Protein AF-A0A7M2CAZ7-F1 (afdb_monomer)

Nearest PDB structures (foldseek):
  4noi-assembly1_A  TM=3.878E-01  e=4.269E+00  Campylobacter jejuni subsp. jejuni NCTC 11168 = ATCC 700819
  8wa0-assembly1_a  TM=3.175E-01  e=3.792E+00  Nicotiana tabacum
  8w9z-assembly1_a  TM=3.974E-01  e=4.805E+00  Nicotiana tabacum
  4mt4-assembly1_C  TM=1.794E-01  e=2.993E+00  Campylobacter jejuni

Radius of gyration: 19.38 Å; Cα contacts (8 Å, |Δi|>4): 271; chains: 1; bounding box: 59×34×53 Å

Structure (mmCIF, N/CA/C/O backbone):
data_AF-A0A7M2CAZ7-F1
#
_entry.id   AF-A0A7M2CAZ7-F1
#
loop_
_atom_site.group_PDB
_atom_site.id
_atom_site.type_symbol
_atom_site.label_atom_id
_atom_site.label_alt_id
_atom_site.label_comp_id
_atom_site.label_asym_id
_atom_site.label_entity_id
_atom_site.label_seq_id
_atom_site.pdbx_PDB_ins_code
_atom_site.Cartn_x
_atom_site.Cartn_y
_atom_site.Cartn_z
_atom_site.occupancy
_atom_site.B_iso_or_equiv
_atom_site.auth_seq_id
_atom_site.auth_comp_id
_atom_site.auth_asym_id
_atom_site.auth_atom_id
_atom_site.pdbx_PDB_model_num
ATOM 1 N N . MET A 1 1 ? -20.298 -0.077 9.236 1.00 43.22 1 MET A N 1
ATOM 2 C CA . MET A 1 1 ? -20.835 1.267 9.589 1.00 43.22 1 MET A CA 1
ATOM 3 C C . MET A 1 1 ? -20.744 1.577 11.089 1.00 43.22 1 MET A C 1
ATOM 5 O O . MET A 1 1 ? -20.513 2.725 11.421 1.00 43.22 1 MET A O 1
ATOM 9 N N . ARG A 1 2 ? -20.859 0.586 11.993 1.00 43.72 2 ARG A N 1
ATOM 10 C CA . ARG A 1 2 ? -20.649 0.749 13.456 1.00 43.72 2 ARG A CA 1
ATOM 11 C C . ARG A 1 2 ? -19.173 0.847 13.881 1.00 43.72 2 ARG A C 1
ATOM 13 O O . ARG A 1 2 ? -18.852 1.328 14.951 1.00 43.72 2 ARG A O 1
ATOM 20 N N . THR A 1 3 ? -18.267 0.460 12.996 1.00 48.19 3 THR A N 1
ATOM 21 C CA . THR A 1 3 ? -16.806 0.367 13.160 1.00 48.19 3 THR A CA 1
ATOM 22 C C . THR A 1 3 ? -16.043 1.701 13.142 1.00 48.19 3 THR A C 1
ATOM 24 O O . THR A 1 3 ? -14.817 1.686 13.067 1.00 48.19 3 THR A O 1
ATOM 27 N N . LEU A 1 4 ? -16.742 2.841 13.164 1.00 51.84 4 LEU A N 1
ATOM 28 C CA . LEU A 1 4 ? -16.178 4.181 13.402 1.00 51.84 4 LEU A CA 1
ATOM 29 C C . LEU A 1 4 ? -16.875 4.917 14.555 1.00 51.84 4 LEU A C 1
ATOM 31 O O . LEU A 1 4 ? -16.488 6.036 14.890 1.00 51.84 4 LEU A O 1
ATOM 35 N N . ASP A 1 5 ? -17.892 4.305 15.168 1.00 58.72 5 ASP A N 1
ATOM 36 C CA . ASP A 1 5 ? -18.492 4.832 16.387 1.00 58.72 5 ASP A CA 1
ATOM 37 C C . ASP A 1 5 ? -17.483 4.655 17.525 1.00 58.72 5 ASP A C 1
ATOM 39 O O . ASP A 1 5 ? -17.108 3.541 17.893 1.00 58.72 5 ASP A O 1
ATOM 43 N N . ARG A 1 6 ? -17.019 5.782 18.065 1.00 59.62 6 ARG A N 1
ATOM 44 C CA . ARG A 1 6 ? -15.981 5.827 19.098 1.00 59.62 6 ARG A CA 1
ATOM 45 C C . ARG A 1 6 ? -16.384 5.080 20.368 1.00 59.62 6 ARG A C 1
ATOM 47 O O . ARG A 1 6 ? -15.530 4.431 20.963 1.00 59.62 6 ARG A O 1
ATOM 54 N N . LYS A 1 7 ? -17.657 5.151 20.782 1.00 63.56 7 LYS A N 1
ATOM 55 C CA . LYS A 1 7 ? -18.146 4.445 21.981 1.00 63.56 7 LYS A CA 1
ATOM 56 C C . LYS A 1 7 ? -18.137 2.941 21.733 1.00 63.56 7 LYS A C 1
ATOM 58 O O . LYS A 1 7 ? -17.628 2.184 22.551 1.00 63.56 7 LYS A O 1
ATOM 63 N N . TYR A 1 8 ? -18.614 2.528 20.564 1.00 66.50 8 TYR A N 1
ATOM 64 C CA . TYR A 1 8 ? -18.609 1.125 20.167 1.00 66.50 8 TYR A CA 1
ATOM 65 C C . TYR A 1 8 ? -17.184 0.557 20.041 1.00 66.50 8 TYR A C 1
ATOM 67 O O . TYR A 1 8 ? -16.926 -0.538 20.533 1.00 66.50 8 TYR A O 1
ATOM 75 N N . LEU A 1 9 ? -16.247 1.300 19.439 1.00 64.06 9 LEU A N 1
ATOM 76 C CA . LEU A 1 9 ? -14.848 0.879 19.283 1.00 64.06 9 LEU A CA 1
ATOM 77 C C . LEU A 1 9 ? -14.084 0.808 20.609 1.00 64.06 9 LEU A C 1
ATOM 79 O O . LEU A 1 9 ? -13.219 -0.051 20.757 1.00 64.06 9 LEU A O 1
ATOM 83 N N . ALA A 1 10 ? -14.406 1.673 21.575 1.00 64.31 10 ALA A N 1
ATOM 84 C CA . ALA A 1 10 ? -13.829 1.598 22.915 1.00 64.31 10 ALA A CA 1
ATOM 85 C C . ALA A 1 10 ? -14.221 0.298 23.642 1.00 64.31 10 ALA A C 1
ATOM 87 O O . ALA A 1 10 ? -13.437 -0.227 24.428 1.00 64.31 10 ALA A O 1
ATOM 88 N N . GLU A 1 11 ? -15.417 -0.229 23.365 1.00 68.00 11 GLU A N 1
ATOM 89 C CA . GLU A 1 11 ? -15.924 -1.478 23.946 1.00 68.00 11 GLU A CA 1
ATOM 90 C C . GLU A 1 11 ? -15.590 -2.717 23.093 1.00 68.00 11 GLU A C 1
ATOM 92 O O . GLU A 1 11 ? -15.512 -3.824 23.624 1.00 68.00 11 GLU A O 1
ATOM 97 N N . ASN A 1 12 ? -15.364 -2.543 21.785 1.00 70.88 12 ASN A N 1
ATOM 98 C CA . ASN A 1 12 ? -15.131 -3.616 20.811 1.00 70.88 12 ASN A CA 1
ATOM 99 C C . ASN A 1 12 ? -13.915 -3.299 19.916 1.00 70.88 12 ASN A C 1
ATOM 101 O O . ASN A 1 12 ? -14.067 -3.109 18.705 1.00 70.88 12 ASN A O 1
ATOM 105 N N . PRO A 1 13 ? -12.689 -3.257 20.474 1.00 64.19 13 PRO A N 1
ATOM 106 C CA . PRO A 1 13 ? -11.492 -2.839 19.737 1.00 64.19 13 PRO A CA 1
ATOM 107 C C . PRO A 1 13 ? -11.112 -3.782 18.584 1.00 64.19 13 PRO A C 1
ATOM 109 O O . PRO A 1 13 ? -10.387 -3.377 17.682 1.00 64.19 13 PRO A O 1
ATOM 112 N N . ALA A 1 14 ? -11.605 -5.025 18.585 1.00 66.88 14 ALA A N 1
ATOM 113 C CA . ALA A 1 14 ? -11.409 -5.992 17.500 1.00 66.88 14 ALA A CA 1
ATOM 114 C C . ALA A 1 14 ? -12.439 -5.870 16.355 1.00 66.88 14 ALA A C 1
ATOM 116 O O . ALA A 1 14 ? -12.285 -6.534 15.333 1.00 66.88 14 ALA A O 1
ATOM 117 N N . GLY A 1 15 ? -13.481 -5.043 16.518 1.00 69.88 15 GLY A N 1
ATOM 118 C CA . GLY A 1 15 ? -14.608 -4.956 15.584 1.00 69.88 15 GLY A CA 1
ATOM 119 C C . GLY A 1 15 ? -15.463 -6.234 15.505 1.00 69.88 15 GLY A C 1
ATOM 120 O O . GLY A 1 15 ? -15.108 -7.284 16.036 1.00 69.88 15 GLY A O 1
ATOM 121 N N . ASP A 1 16 ? -16.613 -6.139 14.829 1.00 70.50 16 ASP A N 1
ATOM 122 C CA . ASP A 1 16 ? -17.467 -7.302 14.515 1.00 70.50 16 ASP A CA 1
ATOM 123 C C . ASP A 1 16 ? -17.007 -8.024 13.232 1.00 70.50 16 ASP A C 1
ATOM 125 O O . ASP A 1 16 ? -17.199 -9.230 13.072 1.00 70.50 16 ASP A O 1
ATOM 129 N N . GLU A 1 17 ? -16.433 -7.273 12.289 1.00 75.25 17 GLU A N 1
ATOM 130 C CA . GLU A 1 17 ? -16.000 -7.738 10.972 1.00 75.25 17 GLU A CA 1
ATOM 131 C C . GLU A 1 17 ? -14.764 -6.959 10.517 1.00 75.25 17 GLU A C 1
ATOM 133 O O . GLU A 1 17 ? -14.609 -5.779 10.842 1.00 75.25 17 GLU A O 1
ATOM 138 N N . LYS A 1 18 ? -13.901 -7.609 9.727 1.00 83.25 18 LYS A N 1
ATOM 139 C CA . LYS A 1 18 ? -12.714 -6.958 9.167 1.00 83.25 18 LYS A CA 1
ATOM 140 C C . LYS A 1 18 ? -13.129 -5.772 8.293 1.00 83.25 18 LYS A C 1
ATOM 142 O O . LYS A 1 18 ? -13.919 -5.912 7.358 1.00 83.25 18 LYS A O 1
ATOM 147 N N . ALA A 1 19 ? -12.551 -4.612 8.567 1.00 84.31 19 ALA A N 1
ATOM 148 C CA . ALA A 1 19 ? -12.654 -3.436 7.725 1.00 84.31 19 ALA A CA 1
ATOM 149 C C . ALA A 1 19 ? -11.736 -3.577 6.508 1.00 84.31 19 ALA A C 1
ATOM 151 O O . ALA A 1 19 ? -10.579 -3.975 6.639 1.00 84.31 19 ALA A O 1
ATOM 152 N N . VAL A 1 20 ? -12.246 -3.211 5.332 1.00 88.12 20 VAL A N 1
ATOM 153 C CA . VAL A 1 20 ? -11.491 -3.233 4.075 1.00 88.12 20 VAL A CA 1
ATOM 154 C C . VAL A 1 20 ? -11.622 -1.875 3.399 1.00 88.12 20 VAL A C 1
ATOM 156 O O . VAL A 1 20 ? -12.731 -1.426 3.114 1.00 88.12 20 VAL A O 1
ATOM 159 N N . ILE A 1 21 ? -10.490 -1.240 3.098 1.00 88.19 21 ILE A N 1
ATOM 160 C CA . ILE A 1 21 ? -10.427 -0.046 2.250 1.00 88.19 21 ILE A CA 1
ATOM 161 C C . ILE A 1 21 ? -9.640 -0.401 0.992 1.00 88.19 21 ILE A C 1
ATOM 163 O O . ILE A 1 21 ? -8.541 -0.944 1.065 1.00 88.19 21 ILE A O 1
ATOM 167 N N . SER A 1 22 ? -10.213 -0.111 -0.176 1.00 89.88 22 SER A N 1
ATOM 168 C CA . SER A 1 22 ? -9.562 -0.311 -1.473 1.00 89.88 22 SER A CA 1
ATOM 169 C C . SER A 1 22 ? -9.444 1.017 -2.206 1.00 89.88 22 SER A C 1
ATOM 171 O O . SER A 1 22 ? -10.443 1.667 -2.512 1.00 89.88 22 SER A O 1
ATOM 173 N N . LEU A 1 23 ? -8.209 1.407 -2.494 1.00 89.44 23 LEU A N 1
ATOM 174 C CA . LEU A 1 23 ? -7.846 2.604 -3.235 1.00 89.44 23 LEU A CA 1
ATOM 175 C C . LEU A 1 23 ? -7.266 2.181 -4.584 1.00 89.44 23 LEU A C 1
ATOM 177 O O . LEU A 1 23 ? -6.609 1.148 -4.707 1.00 89.44 23 LEU A O 1
ATOM 181 N N . SER A 1 24 ? -7.522 2.964 -5.626 1.00 92.00 24 SER A N 1
ATOM 182 C CA . SER A 1 24 ? -6.878 2.732 -6.916 1.00 92.00 24 SER A CA 1
ATOM 183 C C . SER A 1 24 ? -6.695 4.024 -7.684 1.00 92.00 24 SER A C 1
ATOM 185 O O . SER A 1 24 ? -7.573 4.892 -7.669 1.00 92.00 24 SER A O 1
ATOM 187 N N . ILE A 1 25 ? -5.601 4.113 -8.433 1.00 91.06 25 ILE A N 1
ATOM 188 C CA . ILE A 1 25 ? -5.328 5.225 -9.343 1.00 91.06 25 ILE A CA 1
ATOM 189 C C . ILE A 1 25 ? -4.859 4.704 -10.705 1.00 91.06 25 ILE A C 1
ATOM 191 O O . ILE A 1 25 ? -4.256 3.633 -10.773 1.00 91.06 25 ILE A O 1
ATOM 195 N N . PRO A 1 26 ? -5.131 5.421 -11.807 1.00 90.38 26 PRO A N 1
ATOM 196 C CA . PRO A 1 26 ? -4.575 5.074 -13.111 1.00 90.38 26 PRO A CA 1
ATOM 197 C C . PRO A 1 26 ? -3.042 5.106 -13.096 1.00 90.38 26 PRO A C 1
ATOM 199 O O . PRO A 1 26 ? -2.446 5.993 -12.482 1.00 90.38 26 PRO A O 1
ATOM 202 N N . VAL A 1 27 ? -2.410 4.180 -13.819 1.00 87.50 27 VAL A N 1
ATOM 203 C CA . VAL A 1 27 ? -0.983 4.272 -14.151 1.00 87.50 27 VAL A CA 1
ATOM 204 C C . VAL A 1 27 ? -0.763 5.531 -14.990 1.00 87.50 27 VAL A C 1
ATOM 206 O O . VAL A 1 27 ? -1.550 5.833 -15.891 1.00 87.50 27 VAL A O 1
ATOM 209 N N . THR A 1 28 ?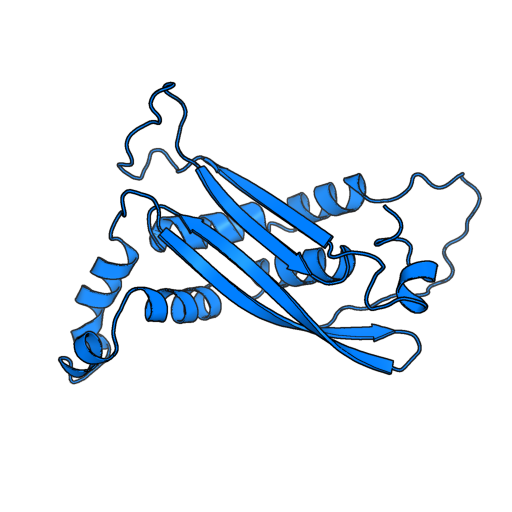 0.286 6.286 -14.668 1.00 80.56 28 THR A N 1
ATOM 210 C CA . THR A 1 28 ? 0.595 7.547 -15.348 1.00 80.56 28 THR A CA 1
ATOM 211 C C . THR A 1 28 ? 1.054 7.306 -16.786 1.00 80.56 28 THR A C 1
ATOM 213 O O . THR A 1 28 ? 1.686 6.298 -17.094 1.00 80.56 28 THR A O 1
ATOM 216 N N . ASP A 1 29 ? 0.799 8.276 -17.668 1.00 76.38 29 ASP A N 1
ATOM 217 C CA . ASP A 1 29 ? 1.193 8.204 -19.085 1.00 76.38 29 ASP A CA 1
ATOM 218 C C . ASP A 1 29 ? 2.719 8.182 -19.300 1.00 76.38 29 ASP A C 1
ATOM 220 O O . ASP A 1 29 ? 3.187 7.918 -20.404 1.00 76.38 29 ASP A O 1
ATOM 224 N N . ALA A 1 30 ? 3.500 8.471 -18.256 1.00 73.12 30 ALA A N 1
ATOM 225 C CA . ALA A 1 30 ? 4.960 8.460 -18.293 1.00 73.12 30 ALA A CA 1
ATOM 226 C C . ALA A 1 30 ? 5.560 7.042 -18.302 1.00 73.12 30 ALA A C 1
ATOM 228 O O . ALA A 1 30 ? 6.763 6.895 -18.511 1.00 73.12 30 ALA A O 1
ATOM 229 N N . VAL A 1 31 ? 4.748 6.010 -18.052 1.00 79.81 31 VAL A N 1
ATOM 230 C CA . VAL A 1 31 ? 5.183 4.614 -17.987 1.00 79.81 31 VAL A CA 1
ATOM 231 C C . VAL A 1 31 ? 4.568 3.860 -19.158 1.00 79.81 31 VAL A C 1
ATOM 233 O O . VAL A 1 31 ? 3.357 3.915 -19.372 1.00 79.81 31 VAL A O 1
ATOM 236 N N . ASP A 1 32 ? 5.402 3.136 -19.902 1.00 83.12 32 ASP A N 1
ATOM 237 C CA . ASP A 1 32 ? 4.982 2.376 -21.081 1.00 83.12 32 ASP A CA 1
ATOM 238 C C . ASP A 1 32 ? 4.278 1.071 -20.677 1.00 83.12 32 ASP A C 1
ATOM 240 O O . ASP A 1 32 ? 4.830 -0.027 -20.752 1.00 83.12 32 ASP A O 1
ATOM 244 N N . VAL A 1 33 ? 3.055 1.208 -20.160 1.00 84.12 33 VAL A N 1
ATOM 245 C CA . VAL A 1 33 ? 2.171 0.083 -19.854 1.00 84.12 33 VAL A CA 1
ATOM 246 C C . VAL A 1 33 ? 1.034 0.033 -20.878 1.00 84.12 33 VAL A C 1
ATOM 248 O O . VAL A 1 33 ? 0.317 1.030 -21.032 1.00 84.12 33 VAL A O 1
ATOM 251 N N . PRO A 1 34 ? 0.820 -1.115 -21.555 1.00 83.19 34 PRO A N 1
ATOM 252 C CA . PRO A 1 34 ? -0.270 -1.272 -22.511 1.00 83.19 34 PRO A CA 1
ATOM 253 C C . PRO A 1 34 ? -1.634 -0.955 -21.895 1.00 83.19 34 PRO A C 1
ATOM 255 O O . PRO A 1 34 ? -1.897 -1.287 -20.741 1.00 83.19 34 PRO A O 1
ATOM 258 N N . ALA A 1 35 ? -2.517 -0.339 -22.681 1.00 85.06 35 ALA A N 1
ATOM 259 C CA . ALA A 1 35 ? -3.903 -0.134 -22.276 1.00 85.06 35 ALA A CA 1
ATOM 260 C C . ALA A 1 35 ? -4.633 -1.475 -22.078 1.00 85.06 35 ALA A C 1
ATOM 262 O O . ALA A 1 35 ? -4.280 -2.490 -22.685 1.00 85.06 35 ALA A O 1
ATOM 263 N N . ASN A 1 36 ? -5.685 -1.459 -21.261 1.00 82.19 36 ASN A N 1
ATOM 264 C CA . ASN A 1 36 ? -6.593 -2.593 -21.139 1.00 82.19 36 ASN A CA 1
ATOM 265 C C . ASN A 1 36 ? -7.297 -2.875 -22.485 1.00 82.19 36 ASN A C 1
ATOM 267 O O . ASN A 1 36 ? -7.398 -1.976 -23.327 1.00 82.19 36 ASN A O 1
ATOM 271 N N . PRO A 1 37 ? -7.849 -4.089 -22.695 1.00 84.44 37 PRO A N 1
ATOM 272 C CA . PRO A 1 37 ? -8.565 -4.432 -23.930 1.00 84.44 37 PRO A CA 1
ATOM 273 C C . PRO A 1 37 ? -9.749 -3.510 -24.261 1.00 84.44 37 PRO A C 1
ATOM 275 O O . PRO A 1 37 ? -10.125 -3.382 -25.423 1.00 84.44 37 PRO A O 1
ATOM 278 N N . ASP A 1 38 ? -10.330 -2.865 -23.249 1.00 85.50 38 ASP A N 1
ATOM 279 C CA . ASP A 1 38 ? -11.425 -1.897 -23.367 1.00 85.50 38 ASP A CA 1
ATOM 280 C C . ASP A 1 38 ? -10.951 -0.449 -23.621 1.00 85.50 38 ASP A C 1
ATOM 282 O O . ASP A 1 38 ? -11.766 0.471 -23.684 1.00 85.50 38 ASP A O 1
ATOM 286 N N . GLY A 1 39 ? -9.640 -0.230 -23.770 1.00 83.81 39 GLY A N 1
ATOM 287 C CA . GLY A 1 39 ? -9.026 1.080 -23.993 1.00 83.81 39 GLY A CA 1
ATOM 288 C C . GLY A 1 39 ? -8.812 1.909 -22.724 1.00 83.81 39 GLY A C 1
ATOM 289 O O . GLY A 1 39 ? -8.277 3.015 -22.809 1.00 83.81 39 GLY A O 1
ATOM 290 N N . THR A 1 40 ? -9.193 1.405 -21.547 1.00 85.06 40 THR A N 1
ATOM 291 C CA . THR A 1 40 ? -8.946 2.099 -20.279 1.00 85.06 40 THR A CA 1
ATOM 292 C C . THR A 1 40 ? -7.483 1.986 -19.851 1.00 85.06 40 THR A C 1
ATOM 294 O O . THR A 1 40 ? -6.761 1.050 -20.212 1.00 85.06 40 THR A O 1
ATOM 297 N N . ARG A 1 41 ? -7.018 2.961 -19.062 1.00 86.44 41 ARG A N 1
ATOM 298 C CA . ARG A 1 41 ? -5.687 2.892 -18.451 1.00 86.44 41 ARG A CA 1
ATOM 299 C C . ARG A 1 41 ? -5.672 1.812 -17.361 1.00 86.44 41 ARG A C 1
ATOM 301 O O . ARG A 1 41 ? -6.579 1.807 -16.520 1.00 86.44 41 ARG A O 1
ATOM 308 N N . PRO A 1 42 ? -4.636 0.957 -17.316 1.00 88.88 42 PRO A N 1
ATOM 309 C CA . PRO A 1 42 ? -4.406 0.080 -16.181 1.00 88.88 42 PRO A CA 1
ATOM 310 C C . PRO A 1 42 ? -4.310 0.880 -14.885 1.00 88.88 42 PRO A C 1
ATOM 312 O O . PRO A 1 42 ? -3.961 2.064 -14.895 1.00 88.88 42 PRO A O 1
ATOM 315 N N . ARG A 1 43 ? -4.612 0.239 -13.759 1.00 91.88 43 ARG A N 1
ATOM 316 C CA . ARG A 1 43 ? -4.653 0.898 -12.453 1.00 91.88 43 ARG A CA 1
ATOM 317 C C . ARG A 1 43 ? -3.670 0.243 -11.499 1.00 91.88 43 ARG A C 1
ATOM 319 O O . ARG A 1 43 ? -3.545 -0.977 -11.493 1.00 91.88 43 ARG A O 1
ATOM 326 N N . VAL A 1 44 ? -3.023 1.063 -10.681 1.00 91.56 44 VAL A N 1
ATOM 327 C CA . VAL A 1 44 ? -2.422 0.601 -9.431 1.00 91.56 44 VAL A CA 1
ATOM 328 C C . VAL A 1 44 ? -3.545 0.476 -8.413 1.00 91.56 44 VAL A C 1
ATOM 330 O O . VAL A 1 44 ? -4.410 1.356 -8.342 1.00 91.56 44 VAL A O 1
ATOM 333 N N . ALA A 1 45 ? -3.542 -0.603 -7.643 1.00 93.31 45 ALA A N 1
ATOM 334 C CA . ALA A 1 45 ? -4.502 -0.829 -6.574 1.00 93.31 45 ALA A CA 1
ATOM 335 C C . ALA A 1 45 ? -3.768 -1.043 -5.251 1.00 93.31 45 ALA A C 1
ATOM 337 O O . ALA A 1 45 ? -2.750 -1.728 -5.221 1.00 93.31 45 ALA A O 1
ATOM 338 N N . LEU A 1 46 ? -4.306 -0.469 -4.179 1.00 92.62 46 LEU A N 1
ATOM 339 C CA . LEU A 1 46 ? -3.902 -0.713 -2.802 1.00 92.62 46 LEU A CA 1
ATOM 340 C C . LEU A 1 46 ? -5.142 -1.127 -2.018 1.00 92.62 46 LEU A C 1
ATOM 342 O O . LEU A 1 46 ? -6.152 -0.422 -2.018 1.00 92.62 46 LEU A O 1
ATOM 346 N N . LYS A 1 47 ? -5.060 -2.253 -1.329 1.00 93.88 47 LYS A N 1
ATOM 347 C CA . LYS A 1 47 ? -6.087 -2.731 -0.415 1.00 93.88 47 LYS A CA 1
ATOM 348 C C . LYS A 1 47 ? -5.482 -2.845 0.974 1.00 93.88 47 LYS A C 1
ATOM 350 O O . LYS A 1 47 ? -4.394 -3.385 1.124 1.00 93.88 47 LYS A O 1
ATOM 355 N N . ALA A 1 48 ? -6.198 -2.340 1.968 1.00 92.06 48 ALA A N 1
ATOM 356 C CA . ALA A 1 48 ? -5.829 -2.409 3.371 1.00 92.06 48 ALA A CA 1
ATOM 357 C C . ALA A 1 48 ? -6.951 -3.102 4.149 1.00 92.06 48 ALA A C 1
ATOM 359 O O . ALA A 1 48 ? -8.124 -2.749 3.987 1.00 92.06 48 ALA A O 1
ATOM 360 N N . THR A 1 49 ? -6.591 -4.097 4.955 1.00 92.81 49 THR A N 1
ATOM 361 C CA . THR A 1 49 ? -7.521 -4.934 5.719 1.00 92.81 49 THR A CA 1
ATOM 362 C C . THR A 1 49 ? -7.118 -4.938 7.186 1.00 92.81 49 THR A C 1
ATOM 364 O O . THR A 1 49 ? -5.974 -5.231 7.513 1.00 92.81 49 THR A O 1
ATOM 367 N N . GLY A 1 50 ? -8.049 -4.624 8.081 1.00 89.94 50 GLY A N 1
ATOM 368 C CA . GLY A 1 50 ? -7.786 -4.552 9.518 1.00 89.94 50 GLY A CA 1
ATOM 369 C C . GLY A 1 50 ? -9.037 -4.824 10.340 1.00 89.94 50 GLY A C 1
ATOM 370 O O . GLY A 1 50 ? -10.116 -5.032 9.792 1.00 89.94 50 GLY A O 1
ATOM 371 N N . ASP A 1 51 ? -8.902 -4.831 11.661 1.00 85.94 51 ASP A N 1
ATOM 372 C CA . ASP A 1 51 ? -10.015 -5.109 12.581 1.00 85.94 51 ASP A CA 1
ATOM 373 C C . ASP A 1 51 ? -11.083 -4.007 12.573 1.00 85.94 51 ASP A C 1
ATOM 375 O O . ASP A 1 51 ? -12.274 -4.271 12.709 1.00 85.94 51 ASP A O 1
ATOM 379 N N . THR A 1 52 ? -10.678 -2.753 12.362 1.00 82.62 52 THR A N 1
ATOM 380 C CA . THR A 1 52 ? -11.588 -1.602 12.395 1.00 82.62 52 THR A CA 1
ATOM 381 C C . THR A 1 52 ? -11.239 -0.591 11.309 1.00 82.62 52 THR A C 1
ATOM 383 O O . THR A 1 52 ? -10.103 -0.522 10.841 1.00 82.62 52 THR A O 1
ATOM 386 N N . TYR A 1 53 ? -12.205 0.239 10.904 1.00 79.69 53 TYR A N 1
ATOM 387 C CA . TYR A 1 53 ? -11.941 1.291 9.913 1.00 79.69 53 TYR A CA 1
ATOM 388 C C . TYR A 1 53 ? -10.986 2.353 10.461 1.00 79.69 53 TYR A C 1
ATOM 390 O O . TYR A 1 53 ? -10.195 2.897 9.698 1.00 79.69 53 TYR A O 1
ATOM 398 N N . ALA A 1 54 ? -11.029 2.620 11.769 1.00 79.44 54 ALA A N 1
ATOM 399 C CA . ALA A 1 54 ? -10.085 3.518 12.423 1.00 79.44 54 ALA A CA 1
ATOM 400 C C . ALA A 1 54 ? -8.648 2.993 12.296 1.00 79.44 54 ALA A C 1
ATOM 402 O O . ALA A 1 54 ? -7.759 3.748 11.913 1.00 79.44 54 ALA A O 1
ATOM 403 N N . LEU A 1 55 ? -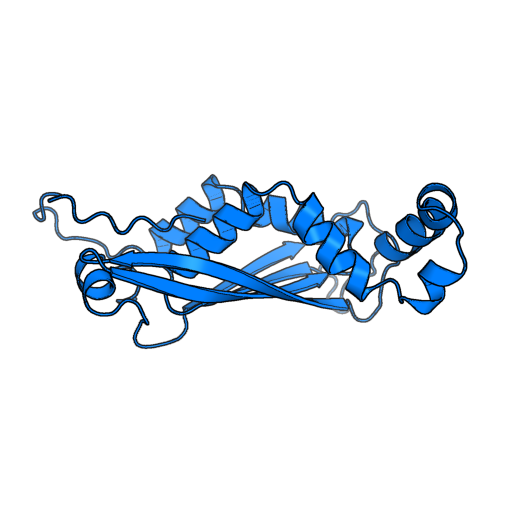8.445 1.690 12.524 1.00 84.44 55 LEU A N 1
ATOM 404 C CA . LEU A 1 55 ? -7.144 1.043 12.368 1.00 84.44 55 LEU A CA 1
ATOM 405 C C . LEU A 1 55 ? -6.647 1.105 10.922 1.00 84.44 55 LEU A C 1
ATOM 407 O O . LEU A 1 55 ? -5.508 1.482 10.674 1.00 84.44 55 LEU A O 1
ATOM 411 N N . VAL A 1 56 ? -7.517 0.774 9.962 1.00 88.19 56 VAL A N 1
ATOM 412 C CA . VAL A 1 56 ? -7.162 0.798 8.537 1.00 88.19 56 VAL A CA 1
ATOM 413 C C . VAL A 1 56 ? -6.824 2.219 8.076 1.00 88.19 56 VAL A C 1
ATOM 415 O O . VAL A 1 56 ? -5.847 2.408 7.359 1.00 88.19 56 VAL A O 1
ATOM 418 N N . LEU A 1 57 ? -7.586 3.233 8.501 1.00 87.12 57 LEU A N 1
ATOM 419 C CA . LEU A 1 57 ? -7.297 4.635 8.183 1.00 87.12 57 LEU A CA 1
ATOM 420 C C . LEU A 1 57 ? -5.991 5.116 8.820 1.00 87.12 57 LEU A C 1
ATOM 422 O O . LEU A 1 57 ? -5.213 5.785 8.147 1.00 87.12 57 LEU A O 1
ATOM 426 N N . ALA A 1 58 ? -5.736 4.755 10.079 1.00 85.25 58 ALA A N 1
ATOM 427 C CA . ALA A 1 58 ? -4.489 5.083 10.761 1.00 85.25 58 ALA A CA 1
ATOM 428 C C . ALA A 1 58 ? -3.283 4.429 10.078 1.00 85.25 58 ALA A C 1
ATOM 430 O O . ALA A 1 58 ? -2.277 5.090 9.863 1.00 85.25 58 ALA A O 1
ATOM 431 N N . ALA A 1 59 ? -3.397 3.168 9.662 1.00 88.94 59 ALA A N 1
ATOM 432 C CA . ALA A 1 59 ? -2.327 2.477 8.953 1.00 88.94 59 ALA A CA 1
ATOM 433 C C . ALA A 1 59 ? -2.103 3.047 7.537 1.00 88.94 59 ALA A C 1
ATOM 435 O O . ALA A 1 59 ? -0.970 3.148 7.079 1.00 88.94 59 ALA A O 1
ATOM 436 N N . LEU A 1 60 ? -3.160 3.482 6.840 1.00 89.50 60 LEU A N 1
ATOM 437 C CA . LEU A 1 60 ? -3.021 4.209 5.571 1.00 89.50 60 LEU A CA 1
ATOM 438 C C . LEU A 1 60 ? -2.355 5.579 5.762 1.00 89.50 60 LEU A C 1
ATOM 440 O O . LEU A 1 60 ? -1.565 5.982 4.913 1.00 89.50 60 LEU A O 1
ATOM 444 N N . GLN A 1 61 ? -2.660 6.284 6.854 1.00 87.75 61 GLN A N 1
ATOM 445 C CA . GLN A 1 61 ? -1.994 7.535 7.220 1.00 87.75 61 GLN A CA 1
ATOM 446 C C . GLN A 1 61 ? -0.523 7.283 7.577 1.00 87.75 61 GLN A C 1
ATOM 448 O O . GLN A 1 61 ? 0.345 8.004 7.100 1.00 87.75 61 GLN A O 1
AT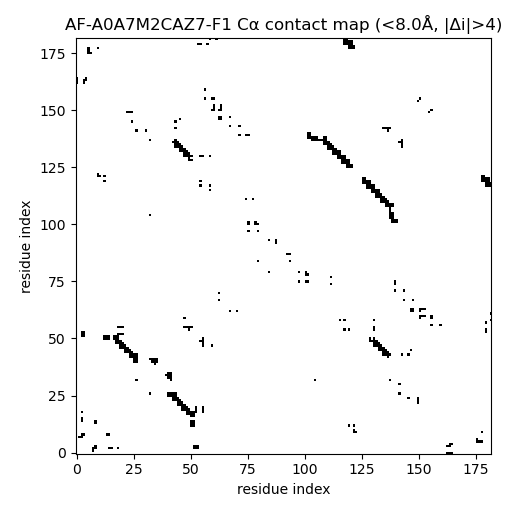OM 453 N N . PHE A 1 62 ? -0.229 6.209 8.310 1.00 85.31 62 PHE A N 1
ATOM 454 C CA . PHE A 1 62 ? 1.135 5.772 8.589 1.00 85.31 62 PHE A CA 1
ATOM 455 C C . PHE A 1 62 ? 1.917 5.513 7.295 1.00 85.31 62 PHE A C 1
ATOM 457 O O . PHE A 1 62 ? 2.987 6.069 7.130 1.00 85.31 62 PHE A O 1
ATOM 464 N N . LEU A 1 63 ? 1.348 4.811 6.305 1.00 86.19 63 LEU A N 1
ATOM 465 C CA . LEU A 1 63 ? 1.985 4.642 4.985 1.00 86.19 63 LEU A CA 1
ATOM 466 C C . LEU A 1 63 ? 2.243 5.959 4.226 1.00 86.19 63 LEU A C 1
ATOM 468 O O . LEU A 1 63 ? 2.970 5.963 3.232 1.00 86.19 63 LEU A O 1
ATOM 472 N N . HIS A 1 64 ? 1.566 7.049 4.590 1.00 84.38 64 HIS A N 1
ATOM 473 C CA . HIS A 1 64 ? 1.851 8.372 4.040 1.00 84.38 64 HIS A CA 1
ATOM 474 C C . HIS A 1 64 ? 3.013 9.057 4.759 1.00 84.38 64 HIS A C 1
ATOM 476 O O . HIS A 1 64 ? 3.843 9.681 4.096 1.00 84.38 64 HIS A O 1
ATOM 482 N N . ASP A 1 65 ? 3.004 8.985 6.090 1.00 79.44 65 ASP A N 1
ATOM 483 C CA . ASP A 1 65 ? 3.917 9.709 6.973 1.00 79.44 65 ASP A CA 1
ATOM 484 C C . ASP A 1 65 ? 5.274 9.013 7.090 1.00 79.44 65 ASP A C 1
ATOM 486 O O . ASP A 1 65 ? 6.307 9.683 7.123 1.00 79.44 65 ASP A O 1
ATOM 490 N N . ASP A 1 66 ? 5.265 7.683 7.118 1.00 67.88 66 ASP A N 1
ATOM 491 C CA . ASP A 1 66 ? 6.460 6.865 7.063 1.00 67.88 66 ASP A CA 1
ATOM 492 C C . ASP A 1 66 ? 6.999 6.951 5.636 1.00 67.88 66 ASP A C 1
ATOM 494 O O . ASP A 1 66 ? 6.368 6.517 4.662 1.00 67.88 66 ASP A O 1
ATOM 498 N N . GLU A 1 67 ? 8.122 7.657 5.496 1.00 59.12 67 GLU A N 1
ATOM 499 C CA . GLU A 1 67 ? 8.750 7.930 4.213 1.00 59.12 67 GLU A CA 1
ATOM 500 C C . GLU A 1 67 ? 8.872 6.600 3.473 1.00 59.12 67 GLU A C 1
ATOM 502 O O . GLU A 1 67 ? 9.449 5.657 4.005 1.00 59.12 67 GLU A O 1
ATOM 507 N N . GLY A 1 68 ? 8.311 6.501 2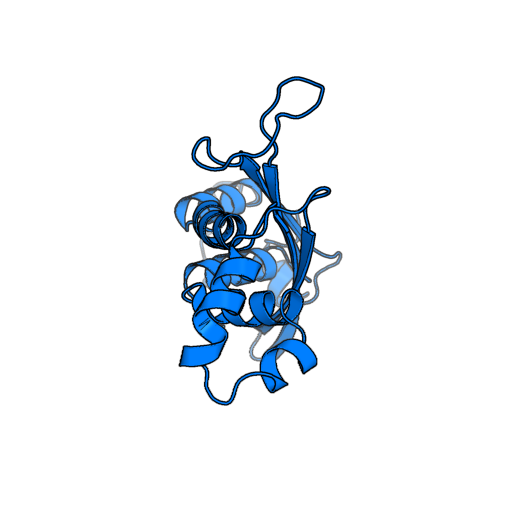.262 1.00 61.97 68 GLY A N 1
ATOM 508 C CA . GLY A 1 68 ? 8.122 5.232 1.547 1.00 61.97 68 GLY A CA 1
ATOM 509 C C . GLY A 1 68 ? 9.374 4.370 1.321 1.00 61.97 68 GLY A C 1
ATOM 510 O O . GLY A 1 68 ? 9.250 3.353 0.659 1.00 61.97 68 GLY A O 1
ATOM 511 N N . ALA A 1 69 ? 10.542 4.757 1.838 1.00 67.44 69 ALA A N 1
ATOM 512 C CA . ALA A 1 69 ? 11.765 3.984 1.974 1.00 67.44 69 ALA A CA 1
ATOM 513 C C . ALA A 1 69 ? 11.583 2.653 2.725 1.00 67.44 69 ALA A C 1
ATOM 515 O O . ALA A 1 69 ? 12.001 1.643 2.175 1.00 67.44 69 ALA A O 1
ATOM 516 N N . GLU A 1 70 ? 10.938 2.596 3.899 1.00 71.06 70 GLU A N 1
ATOM 517 C CA . GLU A 1 70 ? 10.810 1.317 4.637 1.00 71.06 70 GLU A CA 1
ATOM 518 C C . GLU A 1 70 ? 9.917 0.321 3.885 1.00 71.06 70 GLU A C 1
ATOM 520 O O . GLU A 1 70 ? 10.276 -0.838 3.665 1.00 71.06 70 GLU A O 1
ATOM 525 N N . VAL A 1 71 ? 8.781 0.810 3.380 1.00 76.38 71 VAL A N 1
ATOM 526 C CA . VAL A 1 71 ? 7.898 0.035 2.501 1.00 76.38 71 VAL A CA 1
ATOM 527 C C . VAL A 1 71 ? 8.634 -0.343 1.216 1.00 76.38 71 VAL A C 1
ATOM 529 O O . VAL A 1 71 ? 8.547 -1.479 0.764 1.00 76.38 71 VAL A O 1
ATOM 532 N N . PHE A 1 72 ? 9.390 0.577 0.616 1.00 78.06 72 PHE A N 1
ATOM 533 C CA . PHE A 1 72 ? 10.158 0.303 -0.595 1.00 78.06 72 PHE A CA 1
ATOM 534 C C . PHE A 1 72 ? 11.203 -0.786 -0.367 1.00 78.06 72 PHE A C 1
ATOM 536 O O . PHE A 1 72 ? 11.294 -1.680 -1.198 1.00 78.06 72 PHE A O 1
ATOM 543 N N . GLU A 1 73 ? 11.957 -0.746 0.730 1.00 78.25 73 GLU A N 1
ATOM 544 C CA . GLU A 1 73 ? 12.947 -1.769 1.073 1.00 78.25 73 GLU A CA 1
ATOM 545 C C . GLU A 1 73 ? 12.288 -3.131 1.294 1.00 78.25 73 GLU A C 1
ATOM 547 O O . GLU A 1 73 ? 12.730 -4.123 0.711 1.00 78.25 73 GLU A O 1
ATOM 552 N N . ALA A 1 74 ? 11.186 -3.178 2.050 1.00 78.56 74 ALA A N 1
ATOM 553 C CA . ALA A 1 74 ? 10.424 -4.406 2.257 1.00 78.56 74 ALA A CA 1
ATOM 554 C C . ALA A 1 74 ? 9.956 -5.010 0.922 1.00 78.56 74 ALA A C 1
ATOM 556 O O . ALA A 1 74 ? 10.157 -6.195 0.668 1.00 78.56 74 ALA A O 1
ATOM 557 N N . LEU A 1 75 ? 9.408 -4.183 0.029 1.00 84.44 75 LEU A N 1
ATOM 558 C CA . LEU A 1 75 ? 8.935 -4.631 -1.281 1.00 84.44 75 LEU A CA 1
ATOM 559 C C . LEU A 1 75 ? 10.064 -4.926 -2.276 1.00 84.44 75 LEU A C 1
ATOM 561 O O . LEU A 1 75 ? 9.878 -5.697 -3.220 1.00 84.44 75 LEU A O 1
ATOM 565 N N . LEU A 1 76 ? 11.235 -4.315 -2.101 1.00 84.19 76 LEU A N 1
ATOM 566 C CA . LEU A 1 76 ? 12.406 -4.577 -2.930 1.00 84.19 76 LEU A CA 1
ATOM 567 C C . LEU A 1 76 ? 12.954 -5.984 -2.667 1.00 84.19 76 LEU A C 1
ATOM 569 O O . LEU A 1 76 ? 13.344 -6.666 -3.616 1.00 84.19 76 LEU A O 1
ATOM 573 N N . ASN A 1 77 ? 12.895 -6.443 -1.415 1.00 81.38 77 ASN A N 1
ATOM 574 C CA . ASN A 1 77 ? 13.261 -7.809 -1.035 1.00 81.38 77 ASN A CA 1
ATOM 575 C C . ASN A 1 77 ? 12.330 -8.872 -1.653 1.00 81.38 77 ASN A C 1
ATOM 577 O O . ASN A 1 77 ? 12.750 -10.006 -1.855 1.00 81.38 77 ASN A O 1
ATOM 581 N N . ASP A 1 78 ? 11.099 -8.512 -2.034 1.00 82.56 78 ASP A N 1
ATOM 582 C CA . ASP A 1 78 ? 10.185 -9.422 -2.745 1.00 82.56 78 ASP A CA 1
ATOM 583 C C . ASP A 1 78 ? 10.521 -9.573 -4.240 1.00 82.56 78 ASP A C 1
ATOM 585 O O . ASP A 1 78 ? 10.070 -10.514 -4.903 1.00 82.56 78 ASP A O 1
ATOM 589 N N . VAL A 1 79 ? 11.274 -8.632 -4.821 1.00 83.38 79 VAL A N 1
ATOM 590 C CA . VAL A 1 79 ? 11.634 -8.658 -6.252 1.00 83.38 79 VAL A CA 1
ATOM 591 C C . VAL A 1 79 ? 13.091 -9.003 -6.520 1.00 83.38 79 VAL A C 1
ATOM 593 O O . VAL A 1 79 ? 13.422 -9.274 -7.679 1.00 83.38 79 VAL A O 1
ATOM 596 N N . VAL A 1 80 ? 13.939 -8.987 -5.493 1.00 83.50 80 VAL A N 1
ATOM 597 C CA . VAL A 1 80 ? 15.359 -9.335 -5.566 1.00 83.50 80 VAL A CA 1
ATOM 598 C C . VAL A 1 80 ? 15.614 -10.509 -4.629 1.00 83.50 80 VAL A C 1
ATOM 600 O O . VAL A 1 80 ? 15.332 -10.431 -3.440 1.00 83.50 80 VAL A O 1
ATOM 603 N N . THR A 1 81 ? 16.150 -11.602 -5.162 1.00 82.12 81 THR A N 1
ATOM 604 C CA . THR A 1 81 ? 16.447 -12.798 -4.363 1.00 82.12 81 THR A CA 1
ATOM 605 C C . THR A 1 81 ? 17.741 -12.647 -3.563 1.00 82.12 81 THR A C 1
ATOM 607 O O . THR A 1 81 ? 18.643 -11.899 -3.940 1.00 82.12 81 THR A O 1
ATOM 610 N N . GLU A 1 82 ? 17.861 -13.402 -2.469 1.00 79.94 82 GLU A N 1
ATOM 611 C CA . GLU A 1 82 ? 19.081 -13.439 -1.652 1.00 79.94 82 GLU A CA 1
ATOM 612 C C . GLU A 1 82 ? 20.293 -13.913 -2.478 1.00 79.94 82 GLU A C 1
ATOM 614 O O . GLU A 1 82 ? 21.338 -13.270 -2.452 1.00 79.94 82 GLU A O 1
ATOM 619 N N . GLU A 1 83 ? 20.119 -14.932 -3.331 1.00 81.69 83 GLU A N 1
ATOM 620 C CA . GLU A 1 83 ? 21.156 -15.422 -4.258 1.00 81.69 83 GLU A CA 1
ATOM 621 C C . GLU A 1 83 ? 21.636 -14.342 -5.245 1.00 81.69 83 GLU A C 1
ATOM 623 O O . GLU A 1 83 ? 22.824 -14.249 -5.560 1.00 81.69 83 GLU A O 1
ATOM 628 N N . GLU A 1 84 ? 20.722 -13.500 -5.739 1.00 83.19 84 GLU A N 1
ATOM 629 C CA . GLU A 1 84 ? 21.078 -12.378 -6.609 1.00 83.19 84 GLU A CA 1
ATOM 630 C C . GLU A 1 84 ? 21.888 -11.316 -5.864 1.00 83.19 84 GL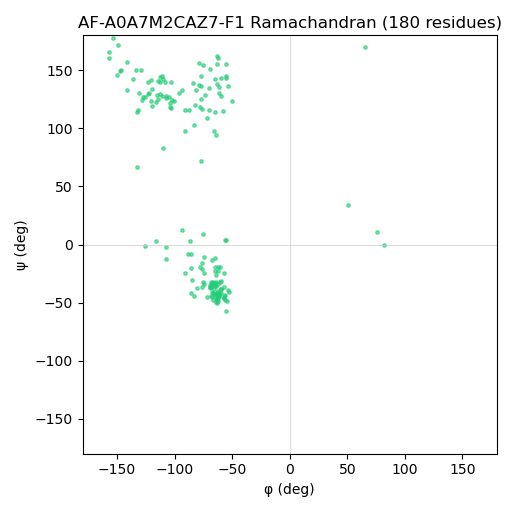U A C 1
ATOM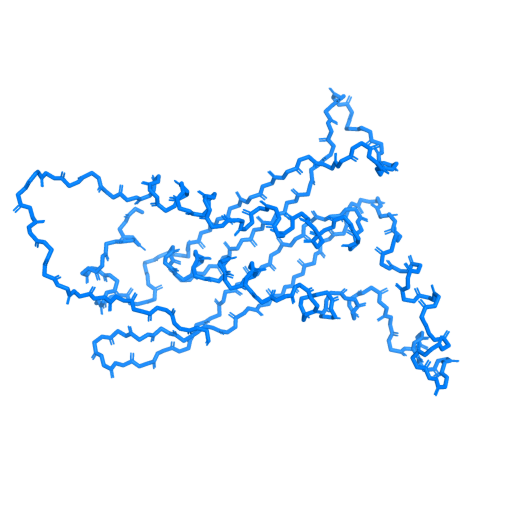 632 O O . GLU A 1 84 ? 22.771 -10.709 -6.462 1.00 83.19 84 GLU A O 1
ATOM 637 N N . MET A 1 85 ? 21.624 -11.106 -4.573 1.00 81.19 85 MET A N 1
ATOM 638 C CA . MET A 1 85 ? 22.369 -10.156 -3.745 1.00 81.19 85 MET A CA 1
ATOM 639 C C . MET A 1 85 ? 23.743 -10.685 -3.331 1.00 81.19 85 MET A C 1
ATOM 641 O O . MET A 1 85 ? 24.702 -9.916 -3.315 1.00 81.19 85 MET A O 1
ATOM 645 N N . GLU A 1 86 ? 23.870 -11.987 -3.061 1.00 84.19 86 GLU A N 1
ATOM 646 C CA . GLU A 1 86 ? 25.136 -12.645 -2.701 1.00 84.19 86 GLU A CA 1
ATOM 647 C C . GLU A 1 86 ? 26.201 -12.565 -3.805 1.00 84.19 86 GLU A C 1
ATOM 649 O O . GLU A 1 86 ? 27.401 -12.639 -3.530 1.00 84.19 86 GLU A O 1
ATOM 654 N N . ALA A 1 87 ? 25.779 -12.374 -5.059 1.00 85.50 87 ALA A N 1
ATOM 655 C CA . ALA A 1 87 ? 26.680 -12.172 -6.189 1.00 85.50 87 ALA A CA 1
ATOM 656 C C . ALA A 1 87 ? 27.462 -10.843 -6.121 1.00 85.50 87 ALA A C 1
ATOM 658 O O . ALA A 1 87 ? 28.426 -10.662 -6.871 1.00 85.50 87 ALA A O 1
ATOM 659 N N . PHE A 1 88 ? 27.068 -9.921 -5.237 1.00 86.44 88 PHE A N 1
ATOM 660 C CA . PHE A 1 88 ? 27.675 -8.603 -5.087 1.00 86.44 88 PHE A CA 1
ATOM 661 C C . PHE A 1 88 ? 28.384 -8.467 -3.742 1.00 86.44 88 PHE A C 1
ATOM 663 O O . PHE A 1 88 ? 27.891 -8.886 -2.699 1.00 86.44 88 PHE A O 1
ATOM 670 N N . SER A 1 89 ? 29.549 -7.818 -3.747 1.00 82.94 89 SER A N 1
ATOM 671 C CA . SER A 1 89 ? 30.343 -7.625 -2.528 1.00 82.94 89 SER A CA 1
ATOM 672 C C . SER A 1 89 ? 29.968 -6.353 -1.756 1.00 82.94 89 SER A C 1
ATOM 674 O O . SER A 1 89 ? 30.447 -6.128 -0.643 1.00 82.94 89 SER A O 1
ATOM 676 N N . SER A 1 90 ? 29.111 -5.504 -2.337 1.00 85.31 90 SER A N 1
ATOM 677 C CA . SER A 1 90 ? 28.604 -4.279 -1.715 1.00 85.31 90 SER A CA 1
ATOM 678 C C . SER A 1 90 ? 27.275 -3.813 -2.323 1.00 85.31 90 SER A C 1
ATOM 680 O O . SER A 1 90 ? 26.954 -4.117 -3.472 1.00 85.31 90 SER A O 1
ATOM 682 N N . LEU A 1 91 ? 26.539 -2.972 -1.586 1.00 82.25 91 LEU A N 1
ATOM 683 C CA . LEU A 1 91 ? 25.306 -2.335 -2.076 1.00 82.25 91 LEU A CA 1
ATOM 684 C C . LEU A 1 91 ? 25.531 -1.454 -3.315 1.00 82.25 91 LEU A C 1
ATOM 686 O O . LEU A 1 91 ? 24.655 -1.357 -4.168 1.00 82.25 91 LEU A O 1
ATOM 690 N N . ALA A 1 92 ? 26.703 -0.823 -3.440 1.00 85.38 92 ALA A N 1
ATOM 691 C CA . ALA A 1 92 ? 27.030 0.002 -4.603 1.00 85.38 92 ALA A CA 1
ATOM 692 C C . ALA A 1 92 ? 27.137 -0.834 -5.888 1.00 85.38 92 ALA A C 1
ATOM 694 O O . ALA A 1 92 ? 26.736 -0.373 -6.956 1.00 85.38 92 ALA A O 1
ATOM 695 N N . GLU A 1 93 ? 27.638 -2.067 -5.779 1.00 87.44 93 GLU A N 1
ATOM 696 C CA . GLU A 1 93 ? 27.701 -3.011 -6.897 1.00 87.44 93 GLU A CA 1
ATOM 697 C C . GLU A 1 93 ? 26.325 -3.595 -7.234 1.00 87.44 93 GLU A C 1
ATOM 699 O O . GLU A 1 93 ? 26.030 -3.794 -8.410 1.00 87.44 93 GLU A O 1
ATOM 704 N N . ALA A 1 94 ? 25.467 -3.800 -6.230 1.00 86.50 94 ALA A N 1
ATOM 705 C CA . ALA A 1 94 ? 24.095 -4.274 -6.418 1.00 86.50 94 ALA A CA 1
ATOM 706 C C . ALA A 1 94 ? 23.138 -3.184 -6.945 1.00 86.50 94 ALA A C 1
ATOM 708 O O . ALA A 1 94 ? 22.104 -3.499 -7.533 1.00 86.50 94 ALA A O 1
ATOM 709 N N . ALA A 1 95 ? 23.467 -1.897 -6.779 1.00 86.56 95 ALA A N 1
ATOM 710 C CA . ALA A 1 95 ? 22.583 -0.775 -7.115 1.00 86.56 95 ALA A CA 1
ATOM 711 C C . ALA A 1 95 ? 22.014 -0.796 -8.552 1.00 86.56 95 ALA A C 1
ATOM 713 O O . ALA A 1 95 ? 20.825 -0.500 -8.712 1.00 86.56 95 ALA A O 1
ATOM 714 N N . PRO A 1 96 ? 22.778 -1.150 -9.609 1.00 88.94 96 PRO A N 1
ATOM 715 C CA . PRO A 1 96 ? 22.229 -1.286 -10.955 1.00 88.94 96 PRO A CA 1
ATOM 716 C C . PRO A 1 96 ? 21.155 -2.374 -11.051 1.00 88.94 96 PRO A C 1
ATOM 718 O O . PRO A 1 96 ? 20.114 -2.127 -11.657 1.00 88.94 96 PRO A O 1
ATOM 721 N N . LEU A 1 97 ? 21.374 -3.533 -10.417 1.00 89.19 97 LEU A N 1
ATOM 722 C CA . LEU A 1 97 ? 20.402 -4.625 -10.389 1.00 89.19 97 LEU A CA 1
ATOM 723 C C . LEU A 1 97 ? 19.156 -4.224 -9.597 1.00 89.19 97 LEU A C 1
ATOM 725 O O . LEU A 1 97 ? 18.045 -4.397 -10.086 1.00 89.19 97 LEU A O 1
ATOM 729 N N . LEU A 1 98 ? 19.322 -3.645 -8.404 1.00 88.31 98 LEU A N 1
ATOM 730 C CA . LEU A 1 98 ? 18.202 -3.169 -7.585 1.00 88.31 98 LEU A CA 1
ATOM 731 C C . LEU A 1 98 ? 17.337 -2.173 -8.363 1.00 88.31 98 LEU A C 1
ATOM 733 O O . LEU A 1 98 ? 16.110 -2.273 -8.380 1.00 88.31 98 LEU A O 1
ATOM 737 N N . LYS A 1 99 ? 17.982 -1.245 -9.078 1.00 88.75 99 LYS A N 1
ATOM 738 C CA . LYS A 1 99 ? 17.296 -0.299 -9.956 1.00 88.75 99 LYS A CA 1
ATOM 739 C C . LYS A 1 99 ? 16.572 -1.020 -11.092 1.00 88.75 99 LYS A C 1
ATOM 741 O O . LYS A 1 99 ? 15.405 -0.736 -11.336 1.00 88.75 99 LYS A O 1
ATOM 746 N N . GLU A 1 100 ? 17.225 -1.953 -11.775 1.00 90.81 100 GLU A N 1
ATOM 747 C CA . GLU A 1 100 ? 16.594 -2.744 -12.834 1.00 90.81 100 GLU A CA 1
ATOM 748 C C . GLU A 1 100 ? 15.342 -3.473 -12.321 1.00 90.81 100 GLU A C 1
ATOM 750 O O . GLU A 1 100 ? 14.271 -3.348 -12.916 1.00 90.81 100 GLU A O 1
ATOM 755 N N . ARG A 1 101 ? 15.440 -4.151 -11.173 1.00 89.69 101 ARG A N 1
ATOM 756 C CA . ARG A 1 101 ? 14.336 -4.892 -10.548 1.00 89.69 101 ARG A CA 1
ATOM 757 C C . ARG A 1 101 ? 13.192 -3.979 -10.119 1.00 89.69 101 ARG A C 1
ATOM 759 O O . ARG A 1 101 ? 12.037 -4.295 -10.394 1.00 89.69 101 ARG A O 1
ATOM 766 N N . ALA A 1 102 ? 13.493 -2.822 -9.534 1.00 89.38 102 ALA A N 1
ATOM 767 C CA . ALA A 1 102 ? 12.481 -1.843 -9.144 1.00 89.38 102 ALA A CA 1
ATOM 768 C C . ALA A 1 102 ? 11.735 -1.238 -10.351 1.00 89.38 102 ALA A C 1
ATOM 770 O O . ALA A 1 102 ? 10.546 -0.919 -10.250 1.00 89.38 102 ALA A O 1
ATOM 771 N N . HIS A 1 103 ? 12.418 -1.079 -11.491 1.00 90.44 103 HIS A N 1
ATOM 772 C CA . HIS A 1 103 ? 11.850 -0.538 -12.729 1.00 90.44 103 HIS A CA 1
ATOM 773 C C . HIS A 1 103 ? 11.145 -1.587 -13.602 1.00 90.44 103 HIS A C 1
ATOM 775 O O . HIS A 1 103 ? 10.334 -1.205 -14.450 1.00 90.44 103 HIS A O 1
ATOM 781 N N . ALA A 1 104 ? 11.438 -2.876 -13.421 1.00 89.62 104 ALA A N 1
ATOM 782 C CA . ALA A 1 104 ? 10.928 -3.948 -14.265 1.00 89.62 104 ALA A CA 1
ATOM 783 C C . ALA A 1 104 ? 9.390 -3.983 -14.280 1.00 89.62 104 ALA A C 1
ATOM 785 O O . ALA A 1 104 ? 8.742 -4.269 -13.272 1.00 89.62 104 ALA A O 1
ATOM 786 N N . ILE A 1 105 ? 8.805 -3.714 -15.452 1.00 88.94 105 ILE A N 1
ATOM 787 C CA . ILE A 1 105 ? 7.359 -3.799 -15.667 1.00 88.94 105 ILE A CA 1
ATOM 788 C C . ILE A 1 105 ? 6.972 -5.269 -15.802 1.00 88.94 105 ILE A C 1
ATOM 790 O O . ILE A 1 105 ? 7.498 -5.987 -16.651 1.00 88.94 105 ILE A O 1
ATOM 794 N N . SER A 1 106 ? 6.029 -5.712 -14.978 1.00 86.12 106 SER A N 1
ATOM 795 C CA . SER A 1 106 ? 5.512 -7.081 -15.007 1.00 86.12 106 SER A CA 1
ATOM 796 C C . SER A 1 106 ? 4.142 -7.145 -15.676 1.00 86.12 106 SER A C 1
ATOM 798 O O . SER A 1 106 ? 3.301 -6.274 -15.458 1.00 86.12 106 SER A O 1
ATOM 800 N N . ASN A 1 107 ? 3.913 -8.186 -16.481 1.00 81.44 107 ASN A N 1
ATOM 801 C CA . ASN A 1 107 ? 2.608 -8.503 -17.058 1.00 81.44 107 ASN A CA 1
ATOM 802 C C . ASN A 1 107 ? 2.311 -10.009 -16.873 1.00 81.44 107 ASN A C 1
ATOM 804 O O . ASN A 1 107 ? 3.027 -10.822 -17.461 1.00 81.44 107 ASN A O 1
ATOM 808 N N . PRO A 1 108 ? 1.295 -10.400 -16.077 1.00 85.75 108 PRO A N 1
ATOM 809 C CA . PRO A 1 108 ? 0.387 -9.529 -15.321 1.00 85.75 108 PRO A CA 1
ATOM 810 C C . PRO A 1 108 ? 1.117 -8.700 -14.251 1.00 85.75 108 PRO A C 1
ATOM 812 O O . PRO A 1 108 ? 2.261 -8.993 -13.896 1.00 85.75 108 PRO A O 1
ATOM 815 N N . PHE A 1 109 ? 0.467 -7.637 -13.770 1.00 92.06 109 PHE A N 1
ATOM 816 C CA . PHE A 1 109 ? 1.006 -6.802 -12.692 1.00 92.06 109 PHE A CA 1
ATOM 817 C C . PHE A 1 109 ? 1.331 -7.650 -11.466 1.00 92.06 109 PHE A C 1
ATOM 819 O O . PHE A 1 109 ? 0.618 -8.607 -11.155 1.00 92.06 109 PHE A O 1
ATOM 826 N N . ARG A 1 110 ? 2.402 -7.287 -10.756 1.00 90.88 110 ARG A N 1
ATOM 827 C CA . ARG A 1 110 ? 2.759 -7.975 -9.516 1.00 90.88 110 ARG A CA 1
ATOM 828 C C . ARG A 1 110 ? 1.850 -7.522 -8.394 1.00 90.88 110 ARG A C 1
ATOM 830 O O . ARG A 1 110 ? 1.475 -6.352 -8.330 1.00 90.88 110 ARG A O 1
ATOM 837 N N . THR A 1 111 ? 1.543 -8.469 -7.518 1.00 93.12 111 THR A N 1
ATOM 838 C CA . THR A 1 111 ? 0.874 -8.217 -6.247 1.00 93.12 111 THR A CA 1
ATOM 839 C C . THR A 1 111 ? 1.889 -8.394 -5.132 1.00 93.12 111 THR A C 1
ATOM 841 O O . THR A 1 111 ? 2.566 -9.417 -5.079 1.00 93.12 111 THR A O 1
ATOM 844 N N . PHE A 1 112 ? 1.986 -7.388 -4.280 1.00 91.81 112 PHE A N 1
ATOM 845 C CA . PHE A 1 112 ? 2.834 -7.343 -3.103 1.00 91.81 112 PHE A CA 1
ATOM 846 C C . PHE A 1 112 ? 1.966 -7.397 -1.860 1.00 91.81 112 PHE A C 1
ATOM 848 O O . PHE A 1 112 ? 0.896 -6.785 -1.845 1.00 91.81 112 PHE A O 1
ATOM 855 N N . MET A 1 113 ? 2.429 -8.097 -0.831 1.00 92.00 113 MET A N 1
ATOM 856 C CA . MET A 1 113 ? 1.705 -8.247 0.424 1.00 92.00 113 MET A CA 1
ATOM 857 C C . MET A 1 113 ? 2.625 -7.948 1.595 1.00 92.00 113 MET A C 1
ATOM 859 O O . MET A 1 113 ? 3.712 -8.507 1.681 1.00 92.00 113 MET A O 1
ATOM 863 N N . TRP A 1 114 ? 2.174 -7.102 2.513 1.00 90.81 114 TRP A N 1
ATOM 864 C CA . TRP A 1 114 ? 2.903 -6.808 3.743 1.00 90.81 114 TRP A CA 1
ATOM 865 C C . TRP A 1 114 ? 1.930 -6.483 4.873 1.00 90.81 114 TRP A C 1
ATOM 867 O O . TRP A 1 114 ? 0.725 -6.362 4.653 1.00 90.81 114 TRP A O 1
ATOM 877 N N . GLY A 1 115 ? 2.445 -6.368 6.093 1.00 88.75 115 GLY A N 1
ATOM 878 C CA . GLY A 1 115 ? 1.651 -6.027 7.265 1.00 88.75 115 GLY A CA 1
ATOM 879 C C . GLY A 1 115 ? 2.269 -4.880 8.053 1.00 88.75 115 GLY A C 1
ATOM 880 O O . GLY A 1 115 ? 3.487 -4.728 8.059 1.00 88.75 115 GLY A O 1
ATOM 881 N N . ALA A 1 116 ? 1.426 -4.091 8.713 1.00 86.38 116 ALA A N 1
ATOM 882 C CA . ALA A 1 116 ? 1.838 -3.109 9.709 1.00 86.38 116 ALA A CA 1
ATOM 883 C C . ALA A 1 116 ? 1.259 -3.490 11.072 1.00 86.38 116 ALA A C 1
ATOM 885 O O . ALA A 1 116 ? 0.040 -3.633 11.222 1.00 86.38 116 ALA A O 1
ATOM 886 N N . ASP A 1 117 ? 2.139 -3.659 12.055 1.00 87.88 117 ASP A N 1
ATOM 887 C CA . ASP A 1 117 ? 1.750 -3.836 13.448 1.00 87.88 117 ASP A CA 1
ATOM 888 C C . ASP A 1 117 ? 1.372 -2.478 14.038 1.00 87.88 117 ASP A C 1
ATOM 890 O O . ASP A 1 117 ? 2.191 -1.570 14.133 1.00 87.88 117 ASP A O 1
ATOM 894 N N . MET A 1 118 ? 0.124 -2.356 14.466 1.00 84.06 118 MET A N 1
ATOM 895 C CA . MET A 1 118 ? -0.442 -1.148 15.048 1.00 84.06 118 MET A CA 1
ATOM 896 C C . MET A 1 118 ? -0.755 -1.392 16.524 1.00 84.06 118 MET A C 1
ATOM 898 O O . MET A 1 118 ? -1.215 -2.474 16.907 1.00 84.06 118 MET A O 1
ATOM 902 N N . THR A 1 119 ? -0.563 -0.376 17.364 1.00 83.31 119 THR A N 1
ATOM 903 C CA . THR A 1 119 ? -0.991 -0.429 18.767 1.00 83.31 119 THR A CA 1
ATOM 904 C C . THR A 1 119 ? -2.256 0.399 18.953 1.00 83.31 119 THR A C 1
ATOM 906 O O . THR A 1 119 ? -2.289 1.598 18.683 1.00 83.31 119 THR A O 1
ATOM 909 N N . VAL A 1 120 ? -3.315 -0.250 19.433 1.00 77.81 120 VAL A N 1
ATOM 910 C CA . VAL A 1 120 ? -4.584 0.395 19.774 1.00 77.81 120 VAL A CA 1
ATOM 911 C C . VAL A 1 120 ? -4.652 0.587 21.276 1.00 77.81 120 VAL A C 1
ATOM 913 O O . VAL A 1 120 ? -4.574 -0.389 22.025 1.00 77.81 120 VAL A O 1
ATOM 916 N N . GLU A 1 121 ? -4.840 1.831 21.711 1.00 77.44 121 GLU A N 1
ATOM 917 C CA . GLU A 1 121 ? -5.117 2.152 23.106 1.00 77.44 121 GLU A CA 1
ATOM 918 C C . GLU A 1 121 ? -6.605 2.471 23.297 1.00 77.44 121 GLU A C 1
ATOM 920 O O . GLU A 1 121 ? -7.141 3.418 22.722 1.00 77.44 121 GLU A O 1
ATOM 925 N N . ALA A 1 122 ? -7.286 1.661 24.108 1.00 70.81 122 ALA A N 1
ATOM 926 C CA . ALA A 1 122 ? -8.697 1.833 24.439 1.00 70.81 122 ALA A CA 1
ATOM 927 C C . ALA A 1 122 ? -8.934 1.502 25.916 1.00 70.81 122 ALA A C 1
ATOM 929 O O . ALA A 1 122 ? -8.451 0.490 26.418 1.00 70.81 122 ALA A O 1
ATOM 930 N N . ALA A 1 123 ? -9.666 2.366 26.629 1.00 69.81 123 ALA A N 1
ATOM 931 C CA . ALA A 1 123 ? -10.000 2.191 28.050 1.00 69.81 123 ALA A CA 1
ATOM 932 C C . ALA A 1 123 ? -8.787 1.872 28.965 1.00 69.81 123 ALA A C 1
ATOM 934 O O . ALA A 1 123 ? -8.909 1.130 29.941 1.00 69.81 123 ALA A O 1
ATOM 935 N N . GLY A 1 124 ? -7.607 2.424 28.651 1.00 70.88 124 GLY A N 1
ATOM 936 C CA . GLY A 1 124 ? -6.362 2.181 29.391 1.00 70.88 124 GLY A CA 1
ATOM 937 C C . GLY A 1 124 ? -5.710 0.816 29.128 1.00 70.88 124 GLY A C 1
ATOM 938 O O . GLY A 1 124 ? -4.794 0.431 29.855 1.00 70.88 124 GLY A O 1
ATOM 939 N N . GLN A 1 125 ? -6.171 0.075 28.117 1.00 73.50 125 GLN A N 1
ATOM 940 C CA . GLN A 1 125 ? -5.553 -1.158 27.632 1.00 73.50 125 GLN A CA 1
ATOM 941 C C . GLN A 1 125 ? -4.904 -0.929 26.270 1.00 73.50 125 GLN A C 1
ATOM 943 O O . GLN A 1 125 ? -5.482 -0.276 25.404 1.00 73.50 125 GLN A O 1
ATOM 948 N N . GLN A 1 126 ? -3.724 -1.516 26.075 1.00 81.88 126 GLN A N 1
ATOM 949 C CA . GLN A 1 126 ? -3.029 -1.529 24.792 1.00 81.88 126 GLN A CA 1
ATOM 950 C C . GLN A 1 126 ? -3.148 -2.907 24.149 1.00 81.88 126 GLN A C 1
ATOM 952 O O . GLN A 1 126 ? -2.809 -3.922 24.762 1.00 81.88 126 GLN A O 1
ATOM 957 N N . THR A 1 127 ? -3.614 -2.935 22.905 1.00 79.69 127 THR A N 1
ATOM 958 C CA . THR A 1 127 ? -3.762 -4.154 22.108 1.00 79.69 127 THR A CA 1
ATOM 959 C C . THR A 1 127 ? -2.973 -4.005 20.817 1.00 79.69 127 THR A C 1
ATOM 961 O O . THR A 1 127 ? -3.125 -3.012 20.110 1.00 79.69 127 THR A O 1
ATOM 964 N N . LYS A 1 128 ? -2.137 -4.996 20.496 1.00 86.25 128 LYS A N 1
ATOM 965 C CA . LYS A 1 128 ? -1.458 -5.068 19.198 1.00 86.25 128 LYS A CA 1
ATOM 966 C C . LYS A 1 128 ? -2.395 -5.664 18.156 1.00 86.25 128 LYS A C 1
ATOM 968 O O . LYS A 1 128 ? -3.008 -6.699 18.417 1.00 86.25 128 LYS A O 1
ATOM 973 N N . GLN A 1 129 ? -2.481 -5.033 16.995 1.00 85.50 129 GLN A N 1
ATOM 974 C CA . GLN A 1 129 ? -3.299 -5.477 15.872 1.00 85.50 129 GLN A CA 1
ATOM 975 C C . GLN A 1 129 ? -2.513 -5.351 14.571 1.00 85.50 129 GLN A C 1
ATOM 977 O O . GLN A 1 129 ? -1.771 -4.394 14.385 1.00 85.50 129 GLN A O 1
ATOM 982 N N . LEU A 1 130 ? -2.699 -6.308 13.665 1.00 89.94 130 LEU A N 1
ATOM 983 C CA . LEU A 1 130 ? -2.059 -6.311 12.353 1.00 89.94 130 LEU A CA 1
ATOM 984 C C . LEU A 1 130 ? -3.013 -5.726 11.307 1.00 89.94 130 LEU A C 1
ATOM 986 O O . LEU A 1 130 ? -4.161 -6.168 11.200 1.00 89.94 130 LEU A O 1
ATOM 990 N N . VAL A 1 131 ? -2.523 -4.778 10.510 1.00 91.12 131 VAL A N 1
ATOM 991 C CA . VAL A 1 131 ? -3.171 -4.349 9.265 1.00 91.12 131 VAL A CA 1
ATOM 992 C C . VAL A 1 131 ? -2.435 -4.967 8.091 1.00 91.12 131 VAL A C 1
ATOM 994 O O . VAL A 1 131 ? -1.233 -4.783 7.946 1.00 91.12 131 VAL A O 1
ATOM 997 N N . GLU A 1 132 ? -3.164 -5.682 7.245 1.00 93.75 132 GLU A N 1
ATOM 998 C CA . GLU A 1 132 ? -2.633 -6.317 6.043 1.00 93.75 132 GLU A CA 1
ATOM 999 C C . GLU A 1 132 ? -2.817 -5.397 4.838 1.00 93.75 132 GLU A C 1
ATOM 1001 O O . GLU A 1 132 ? -3.912 -4.882 4.589 1.00 93.75 132 GLU A O 1
ATOM 1006 N N . PHE A 1 133 ? -1.757 -5.237 4.058 1.00 92.81 133 PHE A N 1
ATOM 1007 C CA . PHE A 1 133 ? -1.740 -4.474 2.824 1.00 92.81 133 PHE A CA 1
ATOM 1008 C C . PHE A 1 133 ? -1.483 -5.375 1.624 1.00 92.81 133 PHE A C 1
ATOM 1010 O O . PHE A 1 133 ? -0.648 -6.275 1.659 1.00 92.81 133 PHE A O 1
ATOM 1017 N N . GLU A 1 134 ? -2.190 -5.089 0.539 1.00 94.12 134 GLU A N 1
ATOM 1018 C CA . GLU A 1 134 ? -2.056 -5.755 -0.749 1.00 94.12 134 GLU A CA 1
ATOM 1019 C C . GLU A 1 134 ? -1.957 -4.677 -1.835 1.00 94.12 134 GLU A C 1
ATOM 1021 O O . GLU A 1 134 ? -2.902 -3.911 -2.046 1.00 94.12 134 GLU A O 1
ATOM 1026 N N . MET A 1 135 ? -0.817 -4.592 -2.524 1.00 93.56 135 MET A N 1
ATOM 1027 C CA . MET A 1 135 ? -0.614 -3.655 -3.633 1.00 93.56 135 MET A CA 1
ATOM 1028 C C . MET A 1 135 ? -0.436 -4.395 -4.947 1.00 93.56 135 MET A C 1
ATOM 1030 O O . MET A 1 135 ? 0.493 -5.178 -5.099 1.00 93.56 135 MET A O 1
ATOM 1034 N N . THR A 1 136 ? -1.249 -4.052 -5.942 1.00 94.31 136 THR A N 1
ATOM 1035 C CA . THR A 1 136 ? -1.063 -4.500 -7.325 1.00 94.31 136 THR A CA 1
ATOM 1036 C C . THR A 1 136 ? -0.504 -3.364 -8.175 1.00 94.31 136 THR A C 1
ATOM 1038 O O . THR A 1 136 ? -1.159 -2.332 -8.333 1.00 94.31 136 THR A O 1
ATOM 1041 N N . THR A 1 137 ? 0.692 -3.540 -8.742 1.00 93.38 137 THR A N 1
ATOM 1042 C CA . THR A 1 137 ? 1.394 -2.505 -9.525 1.00 93.38 137 THR A CA 1
ATOM 1043 C C . THR A 1 137 ? 2.228 -3.109 -10.668 1.00 93.38 137 THR A C 1
ATOM 1045 O O . THR A 1 137 ? 2.724 -4.233 -10.540 1.00 93.38 137 THR A O 1
ATOM 1048 N N . PRO A 1 138 ? 2.426 -2.395 -11.797 1.00 92.44 138 PRO A N 1
ATOM 1049 C CA . PRO A 1 138 ? 3.339 -2.836 -12.853 1.00 92.44 138 PRO A CA 1
ATOM 1050 C C . PRO A 1 138 ? 4.803 -2.907 -12.398 1.00 92.44 138 PRO A C 1
ATOM 1052 O O . PRO A 1 138 ? 5.521 -3.795 -12.849 1.00 92.44 138 PRO A O 1
ATOM 1055 N N . SER A 1 139 ? 5.248 -1.987 -11.534 1.00 91.44 139 SER A N 1
ATOM 1056 C CA . SER A 1 139 ? 6.609 -1.942 -10.976 1.00 91.44 139 SER A CA 1
ATOM 1057 C C . SER A 1 139 ? 6.647 -1.161 -9.655 1.00 91.44 139 SER A C 1
ATOM 1059 O O . SER A 1 139 ? 5.696 -0.440 -9.330 1.00 91.44 139 SER A O 1
ATOM 1061 N N . LEU A 1 140 ? 7.738 -1.271 -8.888 1.00 89.94 140 LEU A N 1
ATOM 1062 C CA . LEU A 1 140 ? 7.887 -0.565 -7.605 1.00 89.94 140 LEU A CA 1
ATOM 1063 C C . LEU A 1 140 ? 8.010 0.949 -7.793 1.00 89.94 140 LEU A C 1
ATOM 1065 O O . LEU A 1 140 ? 7.423 1.715 -7.032 1.00 89.94 140 LEU A O 1
ATOM 1069 N N . VAL A 1 141 ? 8.692 1.383 -8.857 1.00 89.19 141 VAL A N 1
ATOM 1070 C CA . VAL A 1 141 ? 8.844 2.811 -9.193 1.00 89.19 141 VAL A CA 1
ATOM 1071 C C . VAL A 1 141 ? 7.502 3.472 -9.524 1.00 89.19 141 VAL A C 1
ATOM 1073 O O . VAL A 1 141 ? 7.350 4.675 -9.331 1.00 89.19 141 VAL A O 1
ATOM 1076 N N . VAL A 1 142 ? 6.512 2.704 -9.989 1.00 90.62 142 VAL A N 1
ATOM 1077 C CA . VAL A 1 142 ? 5.130 3.189 -10.137 1.00 90.62 142 VAL A CA 1
ATOM 1078 C C . VAL A 1 142 ? 4.338 3.033 -8.839 1.00 90.62 142 VAL A C 1
ATOM 1080 O O . VAL A 1 142 ? 3.582 3.931 -8.472 1.00 90.62 142 VAL A O 1
ATOM 1083 N N . GLY A 1 143 ? 4.512 1.904 -8.150 1.00 90.38 143 GLY A N 1
ATOM 1084 C CA . GLY A 1 143 ? 3.733 1.532 -6.972 1.00 90.38 143 GLY A CA 1
ATOM 1085 C C . GLY A 1 143 ? 3.935 2.474 -5.791 1.00 90.38 143 GLY A C 1
ATOM 1086 O O . GLY A 1 143 ? 2.958 2.980 -5.250 1.00 90.38 143 GLY A O 1
ATOM 1087 N N . ILE A 1 144 ? 5.183 2.778 -5.427 1.00 89.12 144 ILE A N 1
ATOM 1088 C CA . ILE A 1 144 ? 5.467 3.600 -4.241 1.00 89.12 144 ILE A CA 1
ATOM 1089 C C . ILE A 1 144 ? 4.913 5.027 -4.367 1.00 89.12 144 ILE A C 1
ATOM 1091 O O . ILE A 1 144 ? 4.144 5.434 -3.494 1.00 89.12 144 ILE A O 1
ATOM 1095 N N . PRO A 1 145 ? 5.165 5.781 -5.458 1.00 88.19 145 PRO A N 1
ATOM 1096 C CA . PRO A 1 145 ? 4.531 7.087 -5.627 1.00 88.19 145 PRO A CA 1
ATOM 1097 C C . PRO A 1 145 ? 2.999 7.008 -5.664 1.00 88.19 145 PRO A C 1
ATOM 1099 O O . PRO A 1 145 ? 2.321 7.945 -5.238 1.00 88.19 145 PRO A O 1
ATOM 1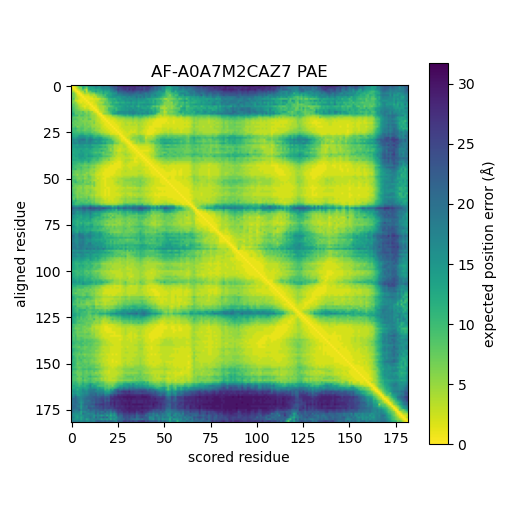102 N N . ALA A 1 146 ? 2.442 5.899 -6.167 1.00 89.69 146 ALA A N 1
ATOM 1103 C CA . ALA A 1 146 ? 1.004 5.674 -6.167 1.00 89.69 146 ALA A CA 1
ATOM 1104 C C . ALA A 1 146 ? 0.445 5.481 -4.750 1.00 89.69 146 ALA A C 1
ATOM 1106 O O . ALA A 1 146 ? -0.605 6.055 -4.463 1.00 89.69 146 ALA A O 1
ATOM 1107 N N . ILE A 1 147 ? 1.139 4.753 -3.862 1.00 89.19 147 ILE A N 1
ATOM 1108 C CA . ILE A 1 147 ? 0.775 4.645 -2.438 1.00 89.19 147 ILE A CA 1
ATOM 1109 C C . ILE A 1 147 ? 0.687 6.046 -1.838 1.00 89.19 147 ILE A C 1
ATOM 1111 O O . ILE A 1 147 ? -0.397 6.443 -1.420 1.00 89.19 147 ILE A O 1
ATOM 1115 N N . THR A 1 148 ? 1.763 6.837 -1.909 1.00 87.56 148 THR A N 1
ATOM 1116 C CA . THR A 1 148 ? 1.799 8.195 -1.338 1.00 87.56 148 THR A CA 1
ATOM 1117 C C . THR A 1 148 ? 0.697 9.094 -1.902 1.00 87.56 148 THR A C 1
ATOM 1119 O O . THR A 1 148 ? 0.131 9.924 -1.190 1.00 87.56 148 THR A O 1
ATOM 1122 N N . ALA A 1 149 ? 0.372 8.951 -3.191 1.00 88.94 149 ALA A N 1
ATOM 1123 C CA . ALA A 1 149 ? -0.706 9.703 -3.821 1.00 88.94 149 ALA A CA 1
ATOM 1124 C C . ALA A 1 149 ? -2.099 9.284 -3.325 1.00 88.94 149 ALA A C 1
ATOM 1126 O O . ALA A 1 149 ? -2.962 10.150 -3.181 1.00 88.94 149 ALA A O 1
ATOM 1127 N N . MET A 1 150 ? -2.314 7.990 -3.075 1.00 89.00 150 MET A N 1
ATOM 1128 C CA . MET A 1 150 ? -3.570 7.428 -2.569 1.00 89.00 150 MET A CA 1
ATOM 1129 C C . MET A 1 150 ? -3.777 7.700 -1.077 1.00 89.00 150 MET A C 1
ATOM 1131 O O . MET A 1 150 ? -4.914 7.891 -0.653 1.00 89.00 150 MET A O 1
ATOM 1135 N N . THR A 1 151 ? -2.698 7.770 -0.299 1.00 88.69 151 THR A N 1
ATOM 1136 C CA . THR A 1 151 ? -2.728 7.952 1.159 1.00 88.69 151 THR A CA 1
ATOM 1137 C C . THR A 1 151 ? -2.625 9.411 1.604 1.00 88.69 151 THR A C 1
ATOM 1139 O O . THR A 1 151 ? -2.456 9.686 2.785 1.00 88.69 151 THR A O 1
ATOM 1142 N N . LYS A 1 152 ? -2.768 10.382 0.691 1.00 87.88 152 LYS A N 1
ATOM 1143 C CA . LYS A 1 152 ? -2.742 11.808 1.055 1.00 87.88 152 LYS A CA 1
ATOM 1144 C C . LYS A 1 152 ? -3.763 12.125 2.161 1.00 87.88 152 LYS A C 1
ATOM 1146 O O . LYS A 1 152 ? -4.932 11.756 2.001 1.00 87.88 152 LYS A O 1
ATOM 1151 N N . PRO A 1 153 ? -3.402 12.924 3.184 1.00 84.75 153 PRO A N 1
ATOM 1152 C CA . PRO A 1 153 ? -4.280 13.217 4.317 1.00 84.75 153 PRO A CA 1
ATOM 1153 C C . PRO A 1 153 ? -5.653 13.760 3.911 1.00 84.75 153 PRO A C 1
ATOM 1155 O O . PRO A 1 153 ? -6.677 13.371 4.471 1.00 84.75 153 PRO A O 1
ATOM 1158 N N . GLN A 1 154 ? -5.715 14.618 2.883 1.00 81.44 154 GLN A N 1
ATOM 1159 C CA . GLN A 1 154 ? -6.991 15.160 2.398 1.00 81.44 154 GLN A CA 1
ATOM 1160 C C . GLN A 1 154 ? -7.907 14.072 1.812 1.00 81.44 154 GLN A C 1
ATOM 1162 O O . GLN A 1 154 ? -9.124 14.142 1.973 1.00 81.44 154 GLN A O 1
ATOM 1167 N N . LEU A 1 155 ? -7.343 13.061 1.141 1.00 80.06 155 LEU A N 1
ATOM 1168 C CA . LEU A 1 155 ? -8.114 11.939 0.602 1.00 80.06 155 LEU A CA 1
ATOM 1169 C C . LEU A 1 155 ? -8.591 11.025 1.727 1.00 80.06 155 LEU A C 1
ATOM 1171 O O . LEU A 1 155 ? -9.772 10.688 1.763 1.00 80.06 155 LEU A O 1
ATOM 1175 N N . LEU A 1 156 ? -7.711 10.689 2.673 1.00 82.88 156 LEU A N 1
ATOM 1176 C CA . LEU A 1 156 ? -8.065 9.863 3.829 1.00 82.88 156 LEU A CA 1
ATOM 1177 C C . LEU A 1 156 ? -9.130 10.530 4.705 1.00 82.88 156 LEU A C 1
ATOM 1179 O O . LEU A 1 156 ? -10.026 9.854 5.201 1.00 82.88 156 LEU A O 1
ATOM 1183 N N . THR A 1 157 ? -9.110 11.861 4.803 1.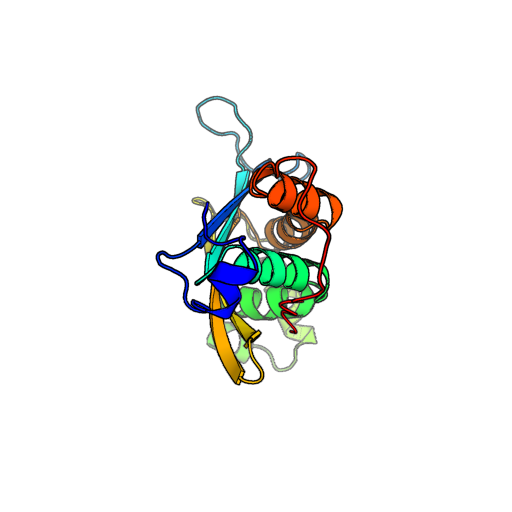00 77.00 157 THR A N 1
ATOM 1184 C CA . THR A 1 157 ? -10.156 12.636 5.483 1.00 77.00 157 THR A CA 1
ATOM 1185 C C . THR A 1 157 ? -11.506 12.491 4.779 1.00 77.00 157 THR A C 1
ATOM 1187 O O . THR A 1 157 ? -12.513 12.234 5.431 1.00 77.00 157 THR A O 1
ATOM 1190 N N . ASN A 1 158 ? -11.550 12.585 3.445 1.00 73.62 158 ASN A N 1
ATOM 1191 C CA . ASN A 1 158 ? -12.787 12.377 2.681 1.00 73.62 158 ASN A CA 1
ATOM 1192 C C . ASN A 1 158 ? -13.330 10.952 2.843 1.00 73.62 158 ASN A C 1
ATOM 1194 O O . ASN A 1 158 ? -14.539 10.760 2.976 1.00 73.62 158 ASN A O 1
ATOM 1198 N N . VAL A 1 159 ? -12.436 9.958 2.861 1.00 72.94 159 VAL A N 1
ATOM 1199 C CA . VAL A 1 159 ? -12.797 8.564 3.136 1.00 72.94 159 VAL A CA 1
ATOM 1200 C C . VAL A 1 159 ? -13.378 8.453 4.548 1.00 72.94 159 VAL A C 1
ATOM 1202 O O . VAL A 1 159 ? -14.482 7.937 4.702 1.00 72.94 159 VAL A O 1
ATOM 1205 N N . ALA A 1 160 ? -12.719 9.015 5.562 1.00 72.19 160 ALA A N 1
ATOM 1206 C CA . ALA A 1 160 ? -13.209 9.022 6.939 1.00 72.19 160 ALA A CA 1
ATOM 1207 C C . ALA A 1 160 ? -14.596 9.678 7.072 1.00 72.19 160 ALA A C 1
ATOM 1209 O O . ALA A 1 160 ? -15.483 9.106 7.704 1.00 72.19 160 ALA A O 1
ATOM 1210 N N . ILE A 1 161 ? -14.819 10.828 6.422 1.00 66.44 161 ILE A N 1
ATOM 1211 C CA . ILE A 1 161 ? -16.118 11.521 6.408 1.00 66.44 161 ILE A CA 1
ATOM 1212 C C . ILE A 1 161 ? -17.200 10.645 5.770 1.00 66.44 161 ILE A C 1
ATOM 1214 O O . ILE A 1 161 ? -18.300 10.561 6.306 1.00 66.44 161 ILE A O 1
ATOM 1218 N N . SER A 1 162 ? -16.897 9.951 4.667 1.00 62.12 162 SER A N 1
ATOM 1219 C CA . SER A 1 162 ? -17.871 9.085 3.981 1.00 62.12 162 SER A CA 1
ATOM 1220 C C . SER A 1 162 ? -18.377 7.915 4.834 1.00 62.12 162 SER A C 1
ATOM 1222 O O . SER A 1 162 ? -19.437 7.359 4.551 1.00 62.12 162 SER A O 1
ATOM 1224 N N . PHE A 1 163 ? -17.639 7.566 5.890 1.00 59.25 163 PHE A N 1
ATOM 1225 C CA . PHE A 1 163 ? -18.004 6.523 6.843 1.00 59.25 163 PHE A CA 1
ATOM 1226 C C . PHE A 1 163 ? -18.446 7.074 8.209 1.00 59.25 163 PHE A C 1
ATOM 1228 O O . PHE A 1 163 ? -18.830 6.287 9.078 1.00 59.25 163 PHE A O 1
ATOM 1235 N N . SER A 1 164 ? -18.409 8.395 8.414 1.00 52.06 164 SER A N 1
ATOM 1236 C CA . SER A 1 164 ? -18.889 9.024 9.642 1.00 52.06 164 SER A CA 1
ATOM 1237 C C . SER A 1 164 ? -20.423 9.006 9.661 1.00 52.06 164 SER A C 1
ATOM 1239 O O . SER A 1 164 ? -21.045 9.401 8.670 1.00 52.06 164 SER A O 1
ATOM 1241 N N . PRO A 1 165 ? -21.068 8.523 10.737 1.00 48.31 165 PRO A N 1
ATOM 1242 C CA . PRO A 1 165 ? -22.516 8.614 10.849 1.00 48.31 165 PRO A CA 1
ATOM 1243 C C . PRO A 1 165 ? -22.945 10.087 10.885 1.00 48.31 165 PRO A C 1
ATOM 1245 O O . PRO A 1 165 ? -22.319 10.909 11.551 1.00 48.31 165 PRO A O 1
ATOM 1248 N N . VAL A 1 166 ? -24.028 10.418 10.176 1.00 46.97 166 VAL A N 1
ATOM 1249 C CA . VAL A 1 166 ? -24.715 11.706 10.346 1.00 46.97 166 VAL A CA 1
ATOM 1250 C C . VAL A 1 166 ? -25.289 11.709 11.761 1.00 46.97 166 VAL A C 1
ATOM 1252 O O . VAL A 1 166 ? -26.135 10.874 12.075 1.00 46.97 166 VAL A O 1
ATOM 1255 N N . LEU A 1 167 ? -24.779 12.585 12.622 1.00 48.75 167 LEU A N 1
ATOM 1256 C CA . LEU A 1 167 ? -25.303 12.779 13.971 1.00 48.75 167 LEU A CA 1
ATOM 1257 C C . LEU A 1 167 ? -26.482 13.758 13.905 1.00 48.75 167 LEU A C 1
ATOM 1259 O O . LEU A 1 167 ? -26.409 14.749 13.177 1.00 48.75 167 LEU A O 1
ATOM 1263 N N . ASP A 1 168 ? -27.549 13.481 14.656 1.00 45.41 168 ASP A N 1
ATOM 1264 C CA . ASP A 1 168 ? -28.562 14.491 14.974 1.00 45.41 168 ASP A CA 1
ATOM 1265 C C . ASP A 1 168 ? -27.904 15.590 15.839 1.00 45.41 168 ASP A C 1
ATOM 1267 O O . ASP A 1 168 ? -27.052 15.287 16.676 1.00 45.41 168 ASP A O 1
ATOM 1271 N N . ASP A 1 169 ? -28.284 16.854 15.617 1.00 48.34 169 ASP A N 1
ATOM 1272 C CA . ASP A 1 169 ? -27.602 18.103 16.034 1.00 48.34 169 ASP A CA 1
ATOM 1273 C C . ASP A 1 169 ? -27.311 18.302 17.552 1.00 48.34 169 ASP A C 1
ATOM 1275 O O . ASP A 1 169 ? -26.769 19.341 17.929 1.00 48.34 169 ASP A O 1
ATOM 1279 N N . ASP A 1 170 ? -27.604 17.336 18.431 1.00 49.88 170 ASP A N 1
ATOM 1280 C CA . ASP A 1 170 ? -27.622 17.515 19.895 1.00 49.88 170 ASP A CA 1
ATOM 1281 C C . ASP A 1 170 ? -26.587 16.683 20.701 1.00 49.88 170 ASP A C 1
ATOM 1283 O O . ASP A 1 170 ? -26.565 16.779 21.931 1.00 49.88 170 ASP A O 1
ATOM 1287 N N . GLU A 1 171 ? -25.694 15.890 20.087 1.00 46.56 171 GLU A N 1
ATOM 1288 C CA . GLU A 1 171 ? -24.636 15.180 20.844 1.00 46.56 171 GLU A CA 1
ATOM 1289 C C . GLU A 1 171 ? -23.329 15.993 20.963 1.00 46.56 171 GLU A C 1
ATOM 1291 O O . GLU A 1 171 ? -22.465 16.006 20.085 1.00 46.56 171 GLU A O 1
ATOM 1296 N N . GLU A 1 172 ? -23.185 16.667 22.108 1.00 41.38 172 GLU A N 1
ATOM 1297 C CA . GLU A 1 172 ? -21.998 17.414 22.535 1.00 41.38 172 GLU A CA 1
ATOM 1298 C C . GLU A 1 172 ? -20.766 16.488 22.682 1.00 41.38 172 GLU A C 1
ATOM 1300 O O . GLU A 1 172 ? -20.812 15.442 23.337 1.00 41.38 172 GLU A O 1
ATOM 1305 N N . TYR A 1 173 ? -19.635 16.880 22.082 1.00 43.94 173 TYR A N 1
ATOM 1306 C CA . TYR A 1 173 ? -18.360 16.154 22.142 1.00 43.94 173 TYR A CA 1
A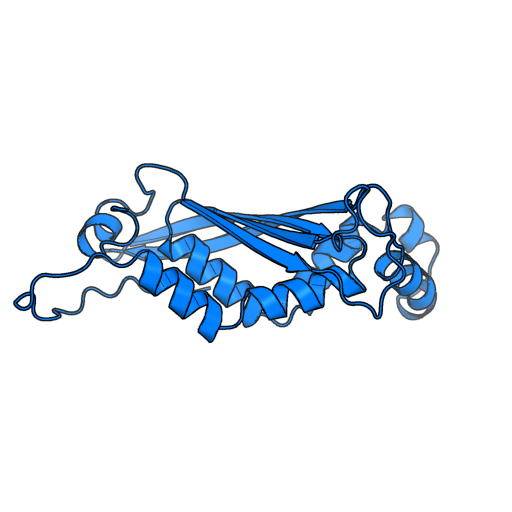TOM 1307 C C . TYR A 1 173 ? -17.801 16.096 23.579 1.00 43.94 173 TYR A C 1
ATOM 1309 O O . TYR A 1 173 ? -17.051 16.972 24.007 1.00 43.94 173 TYR A O 1
ATOM 1317 N N . GLY A 1 174 ? -18.089 15.020 24.312 1.00 34.00 174 GLY A N 1
ATOM 1318 C CA . GLY A 1 174 ? -17.257 14.565 25.431 1.00 34.00 174 GLY A CA 1
ATOM 1319 C C . GLY A 1 174 ? -16.083 13.737 24.896 1.00 34.00 174 GLY A C 1
ATOM 1320 O O . GLY A 1 174 ? -16.298 12.734 24.217 1.00 34.00 174 GLY A O 1
ATOM 1321 N N . SER A 1 175 ? -14.840 14.159 25.147 1.00 36.22 175 SER A N 1
ATOM 1322 C CA . SER A 1 175 ? -13.632 13.536 24.589 1.00 36.22 175 SER A CA 1
ATOM 1323 C C . SER A 1 175 ? -13.407 12.102 25.100 1.00 36.22 175 SER A C 1
ATOM 1325 O O . SER A 1 175 ? -12.816 11.898 26.157 1.00 36.22 175 SER A O 1
ATOM 1327 N N . ASN A 1 176 ? -13.815 11.106 24.313 1.00 35.06 176 ASN A N 1
ATOM 1328 C CA . ASN A 1 176 ? -13.268 9.748 24.360 1.00 35.06 176 ASN A CA 1
ATOM 1329 C C . ASN A 1 176 ? -12.465 9.535 23.072 1.00 35.06 176 ASN A C 1
ATOM 1331 O O . ASN A 1 176 ? -12.985 9.063 22.059 1.00 35.06 176 ASN A O 1
ATOM 1335 N N . GLU A 1 177 ? -11.222 10.006 23.082 1.00 32.66 177 GLU A N 1
ATOM 1336 C CA . GLU A 1 177 ? -10.294 9.875 21.962 1.00 32.66 177 GLU A CA 1
ATOM 1337 C C . GLU A 1 177 ? -9.758 8.439 21.917 1.00 32.66 177 GLU A C 1
ATOM 1339 O O . GLU A 1 177 ? -9.096 7.989 22.848 1.00 32.66 177 GLU A O 1
ATOM 1344 N N . VAL A 1 178 ? -10.053 7.710 20.837 1.00 34.25 178 VAL A N 1
ATOM 1345 C CA . VAL A 1 178 ? -9.266 6.530 20.461 1.00 34.25 178 VAL A CA 1
ATOM 1346 C C . VAL A 1 178 ? -8.068 7.068 19.691 1.00 34.25 178 VAL A C 1
ATOM 1348 O O . VAL A 1 178 ? -8.204 7.495 18.544 1.00 34.25 178 VAL A O 1
ATOM 1351 N N . LEU A 1 179 ? -6.918 7.111 20.353 1.00 33.69 179 LEU A N 1
ATOM 1352 C CA . LEU A 1 179 ? -5.641 7.432 19.730 1.00 33.69 179 LEU A CA 1
ATOM 1353 C C . LEU A 1 179 ? -5.049 6.131 19.191 1.00 33.69 179 LEU A C 1
ATOM 1355 O O . LEU A 1 179 ? -4.744 5.213 19.951 1.00 33.69 179 LEU A O 1
ATOM 1359 N N . VAL A 1 180 ? -4.912 6.046 17.869 1.00 35.03 180 VAL A N 1
ATOM 1360 C CA . VAL A 1 180 ? -4.089 5.015 17.235 1.00 35.03 180 VAL A CA 1
ATOM 1361 C C . VAL A 1 180 ? -2.701 5.615 17.087 1.00 35.03 180 VAL A C 1
ATOM 1363 O O . VAL A 1 180 ? -2.541 6.622 16.398 1.00 35.03 180 VAL A O 1
ATOM 1366 N N . VAL A 1 181 ? -1.727 5.032 17.778 1.00 30.98 181 VAL A N 1
ATOM 1367 C CA . VAL A 1 181 ? -0.330 5.464 17.731 1.00 30.98 181 VAL A CA 1
ATOM 1368 C C . VAL A 1 181 ? 0.458 4.376 17.008 1.00 30.98 181 VAL A C 1
ATOM 1370 O O . VAL A 1 181 ? 0.327 3.195 17.342 1.00 30.98 181 VAL A O 1
ATOM 1373 N N . SER A 1 182 ? 1.206 4.789 15.985 1.00 38.22 182 SER A N 1
ATOM 1374 C CA . SER A 1 182 ? 2.228 3.984 15.309 1.00 38.22 182 SER A CA 1
ATOM 1375 C C . SER A 1 182 ? 3.444 3.805 16.208 1.00 38.22 182 SER A C 1
ATOM 1377 O O . SER A 1 182 ? 3.946 4.854 16.681 1.00 38.22 182 SER A O 1
#

Foldseek 3Di:
DCLLVLVSCLVVVQAPDKDKDKFKDFQDPVAPDDADPVRHGDIKMKMKIWSGPVVRLVVLLVLQVVQCVVVLVVVLCVQADPVNVVVDPDPVRCVVVSVCSQNQFDVVFDKDKDWDWWWWDHPNDIDTIIMIMIITGRGNVRGSVRSNVRSPPVNSVVVSVVPDDDDDPPDDDDDPDGDTDD

Sequence (182 aa):
MRTLDRKYLAENPAGDEKAVISLSIPVTDAVDVPANPDGTRPRVALKATGDTYALVLAALQFLHDDEGAEVFEALLNDVVTEEEMEAFSSLAEAAPLLKERAHAISNPFRTFMWGADMTVEAAGQQTKQLVEFEMTTPSLVVGIPAITAMTKPQLLTNVAISFSPVLDDDEEYGSNEVLVVS

Solvent-accessible surface area (backbone atoms only — not comparable to full-atom values): 10629 Å² total; per-residue (Å²): 117,66,52,66,39,57,73,54,37,53,77,37,74,63,44,96,58,73,26,75,50,78,48,73,46,66,58,59,91,90,50,99,66,78,61,41,98,87,69,46,71,47,61,34,36,41,35,35,37,15,37,22,49,59,56,36,51,49,51,40,43,43,56,42,69,48,62,60,60,64,62,44,54,60,54,46,57,78,68,46,55,69,72,69,51,69,77,37,96,44,70,80,70,37,42,64,56,55,50,48,52,34,59,45,75,41,87,72,57,45,74,47,76,52,73,46,81,36,42,41,43,41,92,92,42,79,45,82,46,65,34,41,38,41,36,36,23,46,23,53,71,58,37,55,62,47,49,44,64,64,27,33,67,72,52,49,48,53,54,52,54,76,55,52,78,87,72,71,99,78,78,76,89,72,92,69,77,73,56,75,52,127

Mean predicted aligned error: 9.22 Å

Secondary structure (DSSP, 8-state):
-GGG-HHHHHH-TT-SS-EEEEEEEEPPTTS--PPPTTSPPPEEEEEEEESSHHHHHHHHHHHHHS-THHHHHHHHHTTS-HHHHHT-SSHHHHHHHHHHHHH---SSPEEEEEEEEEEEEETTEEEEEEEEEEEEES-HHHHHHHHHHHT-HHHHHHHHHHHS----TT---------EE-

pLDDT: mean 77.85, std 15.99, range [30.98, 94.31]